Protein AF-0000000073401290 (afdb_homodimer)

Secondary structure (DSSP, 8-state):
--HHHHHHHHHHH--EEHHHHHHHHHHTGGGT----HHHHHHHHHHHHHTTSEEEEEEEETTEEEEEEEE-HHHHHHHHHHHH---PPPPP--HHHHHHHHHHHH--SSHHHHHHHHHHHHHHHHHHHHHHHHHHSSS-TTSHHHHHHHHHHHHHHHHHHHHHHHHHHHHHHHTSPP--------/--HHHHHHHHHHH--EEHHHHHHHHHHTGGGTS---HHHHHHHHHHHHHTTSEEEEEEEETTEEEEEEEE-HHHHHHHHHHHH---PPPPP--HHHHHHHHHHHH--SSHHHHHHHHHHHHHHHHHHHHHHHHHHSSS-TTSHHHHHHHHHHHHHHHHHHHHHHHHHHHHHHHTSPP--------

Radius of gyration: 25.31 Å; Cα contacts (8 Å, |Δi|>4): 437; chains: 2; bounding box: 40×91×59 Å

Solvent-accessible surface area (backbone atoms only — not comparable to full-atom values): 20829 Å² total; per-residue (Å²): 127,64,63,65,52,49,50,51,35,49,27,62,70,45,59,40,31,66,66,54,50,49,50,43,31,69,71,59,45,32,72,38,46,75,74,52,69,70,54,52,54,54,49,49,53,52,36,36,75,72,51,23,30,48,74,42,83,37,89,44,97,88,48,87,41,51,34,34,36,62,31,73,56,30,52,52,50,47,44,50,59,52,47,50,86,74,74,87,72,81,65,69,43,67,67,60,50,38,53,57,35,42,74,64,66,44,89,57,52,45,66,59,53,49,51,54,48,41,49,54,35,51,52,50,35,52,51,47,52,50,49,44,63,70,69,61,73,61,75,74,77,43,63,67,49,42,51,55,48,49,52,53,48,52,50,41,51,50,28,53,50,51,40,53,52,49,54,51,51,49,54,49,70,66,48,75,78,78,73,76,72,74,76,76,132,127,64,64,66,53,48,50,51,36,50,26,63,71,46,60,42,30,68,67,56,51,49,51,44,32,69,70,60,45,31,72,36,46,74,73,53,70,70,54,50,54,54,49,49,52,51,36,36,74,71,52,23,31,48,72,41,81,38,89,42,98,90,42,84,41,50,33,34,37,62,30,74,58,29,53,51,49,47,44,50,59,51,47,50,88,73,76,87,72,80,66,70,44,68,66,60,51,39,53,56,32,43,75,66,66,43,88,58,54,45,67,59,51,49,53,55,46,40,51,52,35,49,52,51,35,52,50,48,51,51,49,43,62,70,68,60,73,62,75,72,76,42,62,66,48,42,51,56,48,49,53,53,49,52,51,41,52,51,29,52,50,51,41,52,53,48,53,51,49,49,54,50,70,66,49,77,77,77,72,75,73,74,78,77,131

pLDDT: mean 87.8, std 12.2, range [38.38, 98.12]

Nearest PDB structures (foldseek):
  5x11-assembly4_H  TM=7.655E-01  e=3.385E-11  Bacillus spizizenii str. W23
  5x11-assembly3_D  TM=7.653E-01  e=8.460E-11  Bacillus spizizenii str. W23
  5x11-assembly2_E  TM=7.774E-01  e=6.729E-11  Bacillus spizizenii str. W23
  5x11-assembly1_A  TM=7.447E-01  e=2.658E-10  Bacillus spizizenii str. W23
  5x11-assembly4_G  TM=7.619E-01  e=7.886E-10  Bacillus spizizenii str. W23

Structure (mmCIF, N/CA/C/O backbone):
data_AF-0000000073401290-model_v1
#
loop_
_entity.id
_entity.type
_entity.pdbx_description
1 polymer 'Transcriptional regulator, PadR family domain protein'
#
loop_
_atom_site.group_PDB
_atom_site.id
_atom_site.type_symbol
_atom_site.label_atom_id
_atom_site.label_alt_id
_atom_site.label_comp_id
_atom_site.label_asym_id
_atom_site.label_entity_id
_atom_site.label_seq_id
_atom_site.pdbx_PDB_ins_code
_atom_site.Cartn_x
_atom_site.Cartn_y
_atom_site.Cartn_z
_atom_site.occupancy
_atom_site.B_iso_or_equiv
_atom_site.auth_seq_id
_atom_site.auth_comp_id
_atom_site.auth_asym_id
_atom_site.auth_atom_id
_atom_site.pdbx_PDB_model_num
ATOM 1 N N . MET A 1 1 ? -5.43 12.008 -5.59 1 59.78 1 MET A N 1
ATOM 2 C CA . MET A 1 1 ? -4.016 12.273 -5.34 1 59.78 1 MET A CA 1
ATOM 3 C C . MET A 1 1 ? -3.832 13.102 -4.074 1 59.78 1 MET A C 1
ATOM 5 O O . MET A 1 1 ? -4.73 13.852 -3.682 1 59.78 1 MET A O 1
ATOM 9 N N . SER A 1 2 ? -2.926 12.648 -3.156 1 82.69 2 SER A N 1
ATOM 10 C CA . SER A 1 2 ? -2.732 13.086 -1.776 1 82.69 2 SER A CA 1
ATOM 11 C C . SER A 1 2 ? -1.804 14.289 -1.7 1 82.69 2 SER A C 1
ATOM 13 O O . SER A 1 2 ? -1.987 15.172 -0.854 1 82.69 2 SER A O 1
ATOM 15 N N . LEU A 1 3 ? -1.177 14.695 -2.93 1 91.31 3 LEU A N 1
ATOM 16 C CA . LEU A 1 3 ? -0.241 15.797 -2.713 1 91.31 3 LEU A CA 1
ATOM 17 C C . LEU A 1 3 ? -0.983 17.125 -2.568 1 91.31 3 LEU A C 1
ATOM 19 O O . LEU A 1 3 ? -0.669 17.922 -1.684 1 91.31 3 LEU A O 1
ATOM 23 N N . PRO A 1 4 ? -2.02 17.359 -3.352 1 94.88 4 PRO A N 1
ATOM 24 C CA . PRO A 1 4 ? -2.797 18.578 -3.176 1 94.88 4 PRO A CA 1
ATOM 25 C C . PRO A 1 4 ? -3.316 18.75 -1.749 1 94.88 4 PRO A C 1
ATOM 27 O O . PRO A 1 4 ? -3.24 19.844 -1.188 1 94.88 4 PRO A O 1
ATOM 30 N N . HIS A 1 5 ? -3.725 17.734 -1.214 1 95 5 HIS A N 1
ATOM 31 C CA . HIS A 1 5 ? -4.309 17.812 0.119 1 95 5 HIS A CA 1
ATOM 32 C C . HIS A 1 5 ? -3.232 18 1.183 1 95 5 HIS A C 1
ATOM 34 O O . HIS A 1 5 ? -3.463 18.672 2.193 1 95 5 HIS A O 1
ATOM 40 N N . ALA A 1 6 ? -2.109 17.422 0.924 1 93.81 6 ALA A N 1
ATOM 41 C CA . ALA A 1 6 ? -0.984 17.672 1.821 1 93.81 6 ALA A CA 1
ATOM 42 C C . ALA A 1 6 ? -0.575 19.141 1.794 1 93.81 6 ALA A C 1
ATOM 44 O O . ALA A 1 6 ? -0.312 19.734 2.84 1 93.81 6 ALA A O 1
ATOM 45 N N . LEU A 1 7 ? -0.583 19.688 0.65 1 95.5 7 LEU A N 1
ATOM 46 C CA . LEU A 1 7 ? -0.213 21.094 0.502 1 95.5 7 LEU A CA 1
ATOM 47 C C . LEU A 1 7 ? -1.267 22 1.128 1 95.5 7 LEU A C 1
ATOM 49 O O . LEU A 1 7 ? -0.93 22.953 1.825 1 95.5 7 LEU A O 1
ATOM 53 N N . LEU A 1 8 ? -2.465 21.75 0.845 1 96.56 8 LEU A N 1
ATOM 54 C CA . LEU A 1 8 ? -3.553 22.516 1.443 1 96.56 8 LEU A CA 1
ATOM 55 C C . LEU A 1 8 ? -3.502 22.438 2.965 1 96.56 8 LEU A C 1
ATOM 57 O O . LEU A 1 8 ? -3.744 23.422 3.652 1 96.56 8 LEU A O 1
ATOM 61 N N . THR A 1 9 ? -3.217 21.234 3.453 1 94.19 9 THR A N 1
ATOM 62 C CA . THR A 1 9 ? -3.09 21.047 4.895 1 94.19 9 THR A CA 1
ATOM 63 C C . THR A 1 9 ? -1.983 21.938 5.457 1 94.19 9 THR A C 1
ATOM 65 O O . THR A 1 9 ? -2.184 22.641 6.457 1 94.19 9 THR A O 1
ATOM 68 N N . SER A 1 10 ? -0.9 21.906 4.793 1 94 10 SER A N 1
ATOM 69 C CA . SER A 1 10 ? 0.223 22.734 5.223 1 94 10 SER A CA 1
ATOM 70 C C . SER A 1 10 ? -0.15 24.203 5.234 1 94 10 SER A C 1
ATOM 72 O O . SER A 1 10 ? 0.139 24.922 6.199 1 94 10 SER A O 1
ATOM 74 N N . LEU A 1 11 ? -0.817 24.672 4.238 1 96.12 11 LEU A N 1
ATOM 75 C CA . LEU A 1 11 ? -1.193 26.078 4.113 1 96.12 11 LEU A CA 1
ATOM 76 C C . LEU A 1 11 ? -2.285 26.438 5.117 1 96.12 11 LEU A C 1
ATOM 78 O O . LEU A 1 11 ? -2.357 27.578 5.574 1 96.12 11 LEU A O 1
ATOM 82 N N . ALA A 1 12 ? -3.133 25.5 5.398 1 95 12 ALA A N 1
ATOM 83 C CA . ALA A 1 12 ? -4.164 25.719 6.41 1 95 12 ALA A CA 1
ATOM 84 C C . ALA A 1 12 ? -3.547 25.891 7.793 1 95 12 ALA A C 1
ATOM 86 O O . ALA A 1 12 ? -4.09 26.609 8.641 1 95 12 ALA A O 1
ATOM 87 N N . GLU A 1 13 ? -2.457 25.219 7.98 1 92.44 13 GLU A N 1
ATOM 88 C CA . GLU A 1 13 ? -1.742 25.375 9.242 1 92.44 13 GLU A CA 1
ATOM 89 C C . GLU A 1 13 ? -1.088 26.75 9.336 1 92.44 13 GLU A C 1
ATOM 91 O O . GLU A 1 13 ? -1.168 27.406 10.375 1 92.44 13 GLU A O 1
ATOM 96 N N . ARG A 1 14 ? -0.423 27.109 8.258 1 92.56 14 ARG A N 1
ATOM 97 C CA . ARG A 1 14 ? 0.228 28.406 8.203 1 92.56 14 ARG A CA 1
ATOM 98 C C . ARG A 1 14 ? 0.512 28.812 6.762 1 92.56 14 ARG A C 1
ATOM 100 O O . ARG A 1 14 ? 1.142 28.062 6.012 1 92.56 14 ARG A O 1
ATOM 107 N N . PRO A 1 15 ? -0.002 29.984 6.465 1 93.62 15 PRO A N 1
ATOM 108 C CA . PRO A 1 15 ? 0.423 30.5 5.16 1 93.62 15 PRO A CA 1
ATOM 109 C C . PRO A 1 15 ? 1.936 30.688 5.062 1 93.62 15 PRO A C 1
ATOM 111 O O . PRO A 1 15 ? 2.627 30.688 6.086 1 93.62 15 PRO A O 1
ATOM 114 N N . GLY A 1 16 ? 2.426 30.766 3.773 1 92.31 16 GLY A N 1
ATOM 115 C CA . GLY A 1 16 ? 3.859 30.969 3.65 1 92.31 16 GLY A CA 1
ATOM 116 C C . GLY A 1 16 ? 4.348 30.938 2.215 1 92.31 16 GLY A C 1
ATOM 117 O O . GLY A 1 16 ? 3.557 30.734 1.29 1 92.31 16 GLY A O 1
ATOM 118 N N . SER A 1 17 ? 5.645 31.172 2.139 1 93.12 17 SER A N 1
ATOM 119 C CA . SER A 1 17 ? 6.281 31.141 0.828 1 93.12 17 SER A CA 1
ATOM 120 C C . SER A 1 17 ? 6.48 29.703 0.355 1 93.12 17 SER A C 1
ATOM 122 O O . SER A 1 17 ? 6.316 28.766 1.132 1 93.12 17 SER A O 1
ATOM 124 N N . GLY A 1 18 ? 6.797 29.594 -0.955 1 91.94 18 GLY A N 1
ATOM 125 C CA . GLY A 1 18 ? 7.121 28.281 -1.476 1 91.94 18 GLY A CA 1
ATOM 126 C C . GLY A 1 18 ? 8.266 27.609 -0.739 1 91.94 18 GLY A C 1
ATOM 127 O O . GLY A 1 18 ? 8.219 26.406 -0.471 1 91.94 18 GLY A O 1
ATOM 128 N N . SER A 1 19 ? 9.25 28.375 -0.394 1 92.19 19 SER A N 1
ATOM 129 C CA . SER A 1 19 ? 10.406 27.844 0.309 1 92.19 19 SER A CA 1
ATOM 130 C C . SER A 1 19 ? 10.039 27.375 1.711 1 92.19 19 SER A C 1
ATOM 132 O O . SER A 1 19 ? 10.547 26.344 2.184 1 92.19 19 SER A O 1
ATOM 134 N N . GLU A 1 20 ? 9.227 28.125 2.346 1 91.88 20 GLU A N 1
ATOM 135 C CA . GLU A 1 20 ? 8.758 27.719 3.668 1 91.88 20 GLU A CA 1
ATOM 136 C C . GLU A 1 20 ? 7.949 26.438 3.598 1 91.88 20 GLU A C 1
ATOM 138 O O . GLU A 1 20 ? 8.086 25.562 4.457 1 91.88 20 GLU A O 1
ATOM 143 N N . LEU A 1 21 ? 7.121 26.359 2.611 1 92.62 21 LEU A N 1
ATOM 144 C CA . LEU A 1 21 ? 6.336 25.141 2.402 1 92.62 21 LEU A CA 1
ATOM 145 C C . LEU A 1 21 ? 7.25 23.953 2.152 1 92.62 21 LEU A C 1
ATOM 147 O O . LEU A 1 21 ? 7.043 22.875 2.727 1 92.62 21 LEU A O 1
ATOM 151 N N . THR A 1 22 ? 8.273 24.141 1.341 1 92.88 22 THR A N 1
ATOM 152 C CA . THR A 1 22 ? 9.219 23.062 1.052 1 92.88 22 THR A CA 1
ATOM 153 C C . THR A 1 22 ? 9.93 22.609 2.326 1 92.88 22 THR A C 1
ATOM 155 O O . THR A 1 22 ? 10.117 21.422 2.545 1 92.88 22 THR A O 1
ATOM 158 N N . ARG A 1 23 ? 10.281 23.531 3.172 1 90.56 23 ARG A N 1
ATOM 159 C CA . ARG A 1 23 ? 10.945 23.219 4.438 1 90.56 23 ARG A CA 1
ATOM 160 C C . ARG A 1 23 ? 10.023 22.422 5.355 1 90.56 23 ARG A C 1
ATOM 162 O O . ARG A 1 23 ? 10.461 21.469 6.004 1 90.56 23 ARG A O 1
ATOM 169 N N . ARG A 1 24 ? 8.812 22.797 5.363 1 88.88 24 ARG A N 1
ATOM 170 C CA . ARG A 1 24 ? 7.855 22.078 6.195 1 88.88 24 ARG A CA 1
ATOM 171 C C . ARG A 1 24 ? 7.656 20.641 5.699 1 88.88 24 ARG A C 1
ATOM 173 O O . ARG A 1 24 ? 7.512 19.719 6.5 1 88.88 24 ARG A O 1
ATOM 180 N N . PHE A 1 25 ? 7.633 20.547 4.465 1 88.62 25 PHE A N 1
ATOM 181 C CA . PHE A 1 25 ? 7.516 19.203 3.904 1 88.62 25 PHE A CA 1
ATOM 182 C C . PHE A 1 25 ? 8.727 18.359 4.27 1 88.62 25 PHE A C 1
ATOM 184 O O . PHE A 1 25 ? 8.594 17.188 4.641 1 88.62 25 PHE A O 1
ATOM 191 N N . ASP A 1 26 ? 9.836 18.906 4.246 1 84.94 26 ASP A N 1
ATOM 192 C CA . ASP A 1 26 ? 11.062 18.188 4.566 1 84.94 26 ASP A CA 1
ATOM 193 C C . ASP A 1 26 ? 11.109 17.812 6.047 1 84.94 26 ASP A C 1
ATOM 195 O O . ASP A 1 26 ? 11.641 16.766 6.414 1 84.94 26 ASP A O 1
ATOM 199 N N . ARG A 1 27 ? 10.477 18.594 6.844 1 78.31 27 ARG A N 1
ATOM 200 C CA . ARG A 1 27 ? 10.648 18.438 8.289 1 78.31 27 ARG A CA 1
ATOM 201 C C . ARG A 1 27 ? 9.508 17.641 8.898 1 78.31 27 ARG A C 1
ATOM 203 O O . ARG A 1 27 ? 9.711 16.891 9.859 1 78.31 27 ARG A O 1
ATOM 210 N N . SER A 1 28 ? 8.359 17.828 8.367 1 77.31 28 SER A N 1
ATOM 211 C CA . SER A 1 28 ? 7.227 17.281 9.102 1 77.31 28 SER A CA 1
ATOM 212 C C . SER A 1 28 ? 6.328 16.453 8.203 1 77.31 28 SER A C 1
ATOM 214 O O . SER A 1 28 ? 6.027 15.297 8.508 1 77.31 28 SER A O 1
ATOM 216 N N . ILE A 1 29 ? 5.961 16.969 7.043 1 77.31 29 ILE A N 1
ATOM 217 C CA . ILE A 1 29 ? 5.012 16.281 6.184 1 77.31 29 ILE A CA 1
ATOM 218 C C . ILE A 1 29 ? 5.73 15.18 5.398 1 77.31 29 ILE A C 1
ATOM 220 O O . ILE A 1 29 ? 5.145 14.141 5.098 1 77.31 29 ILE A O 1
ATOM 224 N N . GLY A 1 30 ? 6.992 15.398 5.164 1 75.25 30 GLY A N 1
ATOM 225 C CA . GLY A 1 30 ? 7.785 14.469 4.367 1 75.25 30 GLY A CA 1
ATOM 226 C C . GLY A 1 30 ? 7.883 13.086 4.984 1 75.25 30 GLY A C 1
ATOM 227 O O . GLY A 1 30 ? 8.164 12.109 4.285 1 75.25 30 GLY A O 1
ATOM 228 N N . TYR A 1 31 ? 7.625 13.078 6.281 1 71.94 31 TYR A N 1
ATOM 229 C CA . TYR A 1 31 ? 7.613 11.773 6.938 1 71.94 31 TYR A CA 1
ATOM 230 C C . TYR A 1 31 ? 6.449 10.93 6.441 1 71.94 31 TYR A C 1
ATOM 232 O O . TYR A 1 31 ? 6.527 9.695 6.445 1 71.94 31 TYR A O 1
ATOM 240 N N . PHE A 1 32 ? 5.43 11.75 5.984 1 74.56 32 PHE A N 1
ATOM 241 C CA . PHE A 1 32 ? 4.191 11.078 5.617 1 74.56 32 PHE A CA 1
ATOM 242 C C . PHE A 1 32 ? 4.062 10.977 4.102 1 74.56 32 PHE A C 1
ATOM 244 O O . PHE A 1 32 ? 3.449 10.039 3.586 1 74.56 32 PHE A O 1
ATOM 251 N N . TRP A 1 33 ? 4.527 11.984 3.576 1 81.38 33 TRP A N 1
ATOM 252 C CA . TRP A 1 33 ? 4.359 12.141 2.133 1 81.38 33 TRP A CA 1
ATOM 253 C C . TRP A 1 33 ? 5.562 12.852 1.52 1 81.38 33 TRP A C 1
ATOM 255 O O . TRP A 1 33 ? 5.664 14.078 1.584 1 81.38 33 TRP A O 1
ATOM 265 N N . HIS A 1 34 ? 6.273 12.102 0.812 1 83.56 34 HIS A N 1
ATOM 266 C CA . HIS A 1 34 ? 7.461 12.688 0.203 1 83.56 34 HIS A CA 1
ATOM 267 C C . HIS A 1 34 ? 7.117 13.391 -1.106 1 83.56 34 HIS A C 1
ATOM 269 O O . HIS A 1 34 ? 6.352 12.859 -1.916 1 83.56 34 HIS A O 1
ATOM 275 N N . ALA A 1 35 ? 7.637 14.648 -1.271 1 88.19 35 ALA A N 1
ATOM 276 C CA . ALA A 1 35 ? 7.535 15.406 -2.518 1 88.19 35 ALA A CA 1
ATOM 277 C C . ALA A 1 35 ? 8.789 16.234 -2.756 1 88.19 35 ALA A C 1
ATOM 279 O O . ALA A 1 35 ? 9.336 16.828 -1.821 1 88.19 35 ALA A O 1
ATOM 280 N N . THR A 1 36 ? 9.211 16.266 -3.982 1 90.81 36 THR A N 1
ATOM 281 C CA . THR A 1 36 ? 10.344 17.109 -4.328 1 90.81 36 THR A CA 1
ATOM 282 C C . THR A 1 36 ? 9.922 18.562 -4.438 1 90.81 36 THR A C 1
ATOM 284 O O . THR A 1 36 ? 8.727 18.859 -4.516 1 90.81 36 THR A O 1
ATOM 287 N N . HIS A 1 37 ? 10.961 19.438 -4.461 1 92.75 37 HIS A N 1
ATOM 288 C CA . HIS A 1 37 ? 10.695 20.859 -4.656 1 92.75 37 HIS A CA 1
ATOM 289 C C . HIS A 1 37 ? 9.961 21.109 -5.969 1 92.75 37 HIS A C 1
ATOM 291 O O . HIS A 1 37 ? 8.961 21.828 -6 1 92.75 37 HIS A O 1
ATOM 297 N N . GLN A 1 38 ? 10.391 20.438 -6.941 1 95.06 38 GLN A N 1
ATOM 298 C CA . GLN A 1 38 ? 9.773 20.609 -8.25 1 95.06 38 GLN A CA 1
ATOM 299 C C . GLN A 1 38 ? 8.305 20.188 -8.227 1 95.06 38 GLN A C 1
ATOM 301 O O . GLN A 1 38 ? 7.453 20.891 -8.781 1 95.06 38 GLN A O 1
ATOM 306 N N . GLN A 1 39 ? 7.949 19.203 -7.57 1 94.56 39 GLN A N 1
ATOM 307 C CA . GLN A 1 39 ? 6.582 18.703 -7.461 1 94.56 39 GLN A CA 1
ATOM 308 C C . GLN A 1 39 ? 5.707 19.656 -6.664 1 94.56 39 GLN A C 1
ATOM 310 O O . GLN A 1 39 ? 4.547 19.891 -7.016 1 94.56 39 GLN A O 1
ATOM 315 N N . ILE A 1 40 ? 6.281 20.156 -5.621 1 94.94 40 ILE A N 1
ATOM 316 C CA . ILE A 1 40 ? 5.551 21.078 -4.75 1 94.94 40 ILE A CA 1
ATOM 317 C C . ILE A 1 40 ? 5.152 22.328 -5.539 1 94.94 40 ILE A C 1
ATOM 319 O O . ILE A 1 40 ? 3.992 22.734 -5.512 1 94.94 40 ILE A O 1
ATOM 323 N N . TYR A 1 41 ? 6.047 22.859 -6.266 1 95.69 41 TYR A N 1
ATOM 324 C CA . TYR A 1 41 ? 5.77 24.094 -6.988 1 95.69 41 TYR A CA 1
ATOM 325 C C . TYR A 1 41 ? 4.793 23.844 -8.133 1 95.69 41 TYR A C 1
ATOM 327 O O . TYR A 1 41 ? 3.934 24.688 -8.422 1 95.69 41 TYR A O 1
ATOM 335 N N . ARG A 1 42 ? 4.922 22.859 -8.789 1 96.75 42 ARG A N 1
ATOM 336 C CA . ARG A 1 42 ? 3.979 22.5 -9.844 1 96.75 42 ARG A CA 1
ATOM 337 C C . ARG A 1 42 ? 2.566 22.344 -9.281 1 96.75 42 ARG A C 1
ATOM 339 O O . ARG A 1 42 ? 1.601 22.828 -9.883 1 96.75 42 ARG A O 1
ATOM 346 N N . GLU A 1 43 ? 2.551 21.672 -8.18 1 96.56 43 GLU A N 1
ATOM 347 C CA . GLU A 1 43 ? 1.241 21.469 -7.57 1 96.56 43 GLU A CA 1
ATOM 348 C C . GLU A 1 43 ? 0.658 22.781 -7.055 1 96.56 43 GLU A C 1
ATOM 350 O O . GLU A 1 43 ? -0.554 23 -7.121 1 96.56 43 GLU A O 1
ATOM 355 N N . LEU A 1 44 ? 1.492 23.625 -6.527 1 96.12 44 LEU A N 1
ATOM 356 C CA . LEU A 1 44 ? 1.027 24.938 -6.082 1 96.12 44 LEU A CA 1
ATOM 357 C C . LEU A 1 44 ? 0.404 25.703 -7.234 1 96.12 44 LEU A C 1
ATOM 359 O O . LEU A 1 44 ? -0.642 26.344 -7.07 1 96.12 44 LEU A O 1
ATOM 363 N N . ALA A 1 45 ? 1.016 25.672 -8.336 1 96 45 ALA A N 1
ATOM 364 C CA . ALA A 1 45 ? 0.49 26.344 -9.523 1 96 45 ALA A CA 1
ATOM 365 C C . ALA A 1 45 ? -0.878 25.781 -9.906 1 96 45 ALA A C 1
ATOM 367 O O . ALA A 1 45 ? -1.795 26.547 -10.227 1 96 45 ALA A O 1
ATOM 368 N N . ARG A 1 46 ? -1.011 24.531 -9.875 1 97 46 ARG A N 1
ATOM 369 C CA . ARG A 1 46 ? -2.281 23.875 -10.188 1 97 46 ARG A CA 1
ATOM 370 C C . ARG A 1 46 ? -3.369 24.297 -9.211 1 97 46 ARG A C 1
ATOM 372 O O . ARG A 1 46 ? -4.5 24.578 -9.609 1 97 46 ARG A O 1
ATOM 379 N N . LEU A 1 47 ? -3.008 24.359 -7.93 1 97.62 47 LEU A N 1
ATOM 380 C CA . LEU A 1 47 ? -3.959 24.75 -6.895 1 97.62 47 LEU A CA 1
ATOM 381 C C . LEU A 1 47 ? -4.414 26.203 -7.098 1 97.62 47 LEU A C 1
ATOM 383 O O . LEU A 1 47 ? -5.57 26.531 -6.84 1 97.62 47 LEU A O 1
ATOM 387 N N . GLU A 1 48 ? -3.512 27 -7.488 1 96.88 48 GLU A N 1
ATOM 388 C CA . GLU A 1 48 ? -3.846 28.391 -7.789 1 96.88 48 GLU A CA 1
ATOM 389 C C . GLU A 1 48 ? -4.797 28.484 -8.977 1 96.88 48 GLU A C 1
ATOM 391 O O . GLU A 1 48 ? -5.77 29.234 -8.945 1 96.88 48 GLU A O 1
ATOM 396 N N . ASP A 1 49 ? -4.508 27.719 -9.984 1 97 49 ASP A N 1
ATOM 397 C CA . ASP A 1 49 ? -5.359 27.688 -11.164 1 97 49 ASP A CA 1
ATOM 398 C C . ASP A 1 49 ? -6.773 27.219 -10.812 1 97 49 ASP A C 1
ATOM 400 O O . ASP A 1 49 ? -7.746 27.688 -11.406 1 97 49 ASP A O 1
ATOM 404 N N . GLU A 1 50 ? -6.898 26.375 -9.836 1 96.81 50 GLU A N 1
ATOM 405 C CA . GLU A 1 50 ? -8.195 25.844 -9.414 1 96.81 50 GLU A CA 1
ATOM 406 C C . GLU A 1 50 ? -8.898 26.797 -8.469 1 96.81 50 GLU A C 1
ATOM 408 O O . GLU A 1 50 ? -10.055 26.578 -8.102 1 96.81 50 GLU A O 1
ATOM 413 N N . GLY A 1 51 ? -8.141 27.781 -8.047 1 97.56 51 GLY A N 1
ATOM 414 C CA . GLY A 1 51 ? -8.719 28.781 -7.148 1 97.56 51 GLY A CA 1
ATOM 415 C C . GLY A 1 51 ? -8.75 28.328 -5.703 1 97.56 51 GLY A C 1
ATOM 416 O O . GLY A 1 51 ? -9.57 28.797 -4.914 1 97.56 51 GLY A O 1
ATOM 417 N N . TRP A 1 52 ? -7.957 27.359 -5.305 1 98.12 52 TRP A N 1
ATOM 418 C CA . TRP A 1 52 ? -7.93 26.844 -3.938 1 98.12 52 TRP A CA 1
ATOM 419 C C . TRP A 1 52 ? -6.895 27.594 -3.1 1 98.12 52 TRP A C 1
ATOM 421 O O . TRP A 1 52 ? -6.969 27.594 -1.869 1 98.12 52 TRP A O 1
ATOM 431 N N . VAL A 1 53 ? -5.918 28.172 -3.812 1 98 53 VAL A N 1
ATOM 432 C CA . VAL A 1 53 ? -4.828 28.906 -3.188 1 98 53 VAL A CA 1
ATOM 433 C C . VAL A 1 53 ? -4.586 30.219 -3.947 1 98 53 VAL A C 1
ATOM 435 O O . VAL A 1 53 ? -4.902 30.312 -5.137 1 98 53 VAL A O 1
ATOM 438 N N . GLU A 1 54 ? -4.078 31.156 -3.236 1 97.44 54 GLU A N 1
ATOM 439 C CA . GLU A 1 54 ? -3.691 32.406 -3.859 1 97.44 54 GLU A CA 1
ATOM 440 C C . GLU A 1 54 ? -2.27 32.812 -3.471 1 97.44 54 GLU A C 1
ATOM 442 O O . GLU A 1 54 ? -1.837 32.562 -2.342 1 97.44 54 GLU A O 1
ATOM 447 N N . SER A 1 55 ? -1.583 33.344 -4.418 1 94.62 55 SER A N 1
ATOM 448 C CA . SER A 1 55 ? -0.246 33.844 -4.141 1 94.62 55 SER A CA 1
ATOM 449 C C . SER A 1 55 ? -0.204 35.375 -4.254 1 94.62 55 SER A C 1
ATOM 451 O O . SER A 1 55 ? -0.863 35.969 -5.121 1 94.62 55 SER A O 1
ATOM 453 N N . THR A 1 56 ? 0.458 35.969 -3.309 1 90.94 56 THR A N 1
ATOM 454 C CA . THR A 1 56 ? 0.639 37.438 -3.33 1 90.94 56 THR A CA 1
ATOM 455 C C . THR A 1 56 ? 2.121 37.781 -3.277 1 90.94 56 THR A C 1
ATOM 457 O O . THR A 1 56 ? 2.885 37.188 -2.518 1 90.94 56 THR A O 1
ATOM 460 N N . PRO A 1 57 ? 2.455 38.75 -4.133 1 87.56 57 PRO A N 1
ATOM 461 C CA . PRO A 1 57 ? 3.848 39.188 -4.066 1 87.56 57 PRO A CA 1
ATOM 462 C C . PRO A 1 57 ? 4.199 39.844 -2.721 1 87.56 57 PRO A C 1
ATOM 464 O O . PRO A 1 57 ? 3.377 40.531 -2.133 1 87.56 57 PRO A O 1
ATOM 467 N N . VAL A 1 58 ? 5.113 39.344 -2.105 1 79 58 VAL A N 1
ATOM 468 C CA . VAL A 1 58 ? 5.598 39.969 -0.871 1 79 58 VAL A CA 1
ATOM 469 C C . VAL A 1 58 ? 6.938 40.656 -1.125 1 79 58 VAL A C 1
ATOM 471 O O . VAL A 1 58 ? 7.828 40.094 -1.755 1 79 58 VAL A O 1
ATOM 474 N N . GLU A 1 59 ? 6.902 42.031 -1.041 1 67.75 59 GLU A N 1
ATOM 475 C CA . GLU A 1 59 ? 8.117 42.812 -1.255 1 67.75 59 GLU A CA 1
ATOM 476 C C . GLU A 1 59 ? 9.164 42.5 -0.181 1 67.75 59 GLU A C 1
ATOM 478 O O . GLU A 1 59 ? 8.844 42.5 1.011 1 67.75 59 GLU A O 1
ATOM 483 N N . GLN A 1 60 ? 9.969 41.625 -0.453 1 63.81 60 GLN A N 1
ATOM 484 C CA . GLN A 1 60 ? 11.07 41.562 0.509 1 63.81 60 GLN A CA 1
ATOM 485 C C . GLN A 1 60 ? 12.305 42.281 -0.022 1 63.81 60 GLN A C 1
ATOM 487 O O . GLN A 1 60 ? 12.406 42.562 -1.222 1 63.81 60 GLN A O 1
ATOM 492 N N . ALA A 1 61 ? 13.141 42.75 0.957 1 58.94 61 ALA A N 1
ATOM 493 C CA . ALA A 1 61 ? 14.328 43.562 0.632 1 58.94 61 ALA A CA 1
ATOM 494 C C . ALA A 1 61 ? 15.047 42.969 -0.59 1 58.94 61 ALA A C 1
ATOM 496 O O . ALA A 1 61 ? 15.539 43.75 -1.432 1 58.94 61 ALA A O 1
ATOM 497 N N . ARG A 1 62 ? 15.32 41.781 -0.571 1 56.38 62 ARG A N 1
ATOM 498 C CA . ARG A 1 62 ? 16.219 41.188 -1.571 1 56.38 62 ARG A CA 1
ATOM 499 C C . ARG A 1 62 ? 15.484 40.156 -2.432 1 56.38 62 ARG A C 1
ATOM 501 O O . ARG A 1 62 ? 15.562 38.969 -2.166 1 56.38 62 ARG A O 1
ATOM 508 N N . GLY A 1 63 ? 14.297 40.594 -3.023 1 60.78 63 GLY A N 1
ATOM 509 C CA . GLY A 1 63 ? 13.727 39.812 -4.098 1 60.78 63 GLY A CA 1
ATOM 510 C C . GLY A 1 63 ? 12.234 39.562 -3.938 1 60.78 63 GLY A C 1
ATOM 511 O O . GLY A 1 63 ? 11.648 39.938 -2.916 1 60.78 63 GLY A O 1
ATOM 512 N N . ARG A 1 64 ? 11.562 39.406 -5.094 1 64.12 64 ARG A N 1
ATOM 513 C CA . ARG A 1 64 ? 10.117 39.219 -5.113 1 64.12 64 ARG A CA 1
ATOM 514 C C . ARG A 1 64 ? 9.766 37.781 -4.699 1 64.12 64 ARG A C 1
ATOM 516 O O . ARG A 1 64 ? 10.195 36.812 -5.34 1 64.12 64 ARG A O 1
ATOM 523 N N . LYS A 1 65 ? 9.383 37.594 -3.455 1 78.25 65 LYS A N 1
ATOM 524 C CA . LYS A 1 65 ? 8.867 36.281 -3.004 1 78.25 65 LYS A CA 1
ATOM 525 C C . LYS A 1 65 ? 7.344 36.281 -3.012 1 78.25 65 LYS A C 1
ATOM 527 O O . LYS A 1 65 ? 6.703 37.312 -3.016 1 78.25 65 LYS A O 1
ATOM 532 N N . ARG A 1 66 ? 6.867 35.094 -3.365 1 88.44 66 ARG A N 1
ATOM 533 C CA . ARG A 1 66 ? 5.418 34.906 -3.309 1 88.44 66 ARG A CA 1
ATOM 534 C C . ARG A 1 66 ? 4.996 34.188 -2.031 1 88.44 66 ARG A C 1
ATOM 536 O O . ARG A 1 66 ? 5.68 33.281 -1.577 1 88.44 66 ARG A O 1
ATOM 543 N N . ALA A 1 67 ? 4.008 34.781 -1.456 1 93.12 67 ALA A N 1
ATOM 544 C CA . ALA A 1 67 ? 3.391 34.125 -0.309 1 93.12 67 ALA A CA 1
ATOM 545 C C . ALA A 1 67 ? 2.059 33.469 -0.693 1 93.12 67 ALA A C 1
ATOM 547 O O . ALA A 1 67 ? 1.271 34.062 -1.436 1 93.12 67 ALA A O 1
ATOM 548 N N . TYR A 1 68 ? 1.863 32.25 -0.177 1 96.69 68 TYR A N 1
ATOM 549 C CA . TYR A 1 68 ? 0.66 31.516 -0.516 1 96.69 68 TYR A CA 1
ATOM 550 C C . TYR A 1 68 ? -0.279 31.422 0.681 1 96.69 68 TYR A C 1
ATOM 552 O O . TYR A 1 68 ? 0.171 31.266 1.819 1 96.69 68 TYR A O 1
ATOM 560 N N . ARG A 1 69 ? -1.531 31.469 0.352 1 96.94 69 ARG A N 1
ATOM 561 C CA . ARG A 1 69 ? -2.553 31.219 1.363 1 96.94 69 ARG A CA 1
ATOM 562 C C . ARG A 1 69 ? -3.689 30.375 0.795 1 96.94 69 ARG A C 1
ATOM 564 O O . ARG A 1 69 ? -3.973 30.438 -0.403 1 96.94 69 ARG A O 1
ATOM 571 N N . ILE A 1 70 ? -4.297 29.641 1.68 1 97.69 70 ILE A N 1
ATOM 572 C CA . ILE A 1 70 ? -5.438 28.812 1.282 1 97.69 70 ILE A CA 1
ATOM 573 C C . ILE A 1 70 ? -6.691 29.688 1.2 1 97.69 70 ILE A C 1
ATOM 575 O O . ILE A 1 70 ? -6.895 30.578 2.029 1 97.69 70 ILE A O 1
ATOM 579 N N . LEU A 1 71 ? -7.484 29.422 0.229 1 98 71 LEU A N 1
ATOM 580 C CA . LEU A 1 71 ? -8.75 30.125 0.047 1 98 71 LEU A CA 1
ATOM 581 C C . LEU A 1 71 ? -9.914 29.281 0.572 1 98 71 LEU A C 1
ATOM 583 O O . LEU A 1 71 ? -9.75 28.094 0.849 1 98 71 LEU A O 1
ATOM 587 N N . PRO A 1 72 ? -11.102 29.938 0.751 1 97.62 72 PRO A N 1
ATOM 588 C CA . PRO A 1 72 ? -12.266 29.203 1.26 1 97.62 72 PRO A CA 1
ATOM 589 C C . PRO A 1 72 ? -12.586 27.953 0.435 1 97.62 72 PRO A C 1
ATOM 591 O O . PRO A 1 72 ? -12.953 26.922 0.992 1 97.62 72 PRO A O 1
ATOM 594 N N . ALA A 1 73 ? -12.367 28.031 -0.793 1 97.94 73 ALA A N 1
ATOM 595 C CA . ALA A 1 73 ? -12.633 26.875 -1.656 1 97.94 73 ALA A CA 1
ATOM 596 C C . ALA A 1 73 ? -11.672 25.734 -1.351 1 97.94 73 ALA A C 1
ATOM 598 O O . ALA A 1 73 ? -12.055 24.562 -1.399 1 97.94 73 ALA A O 1
ATOM 599 N N . GLY A 1 74 ? -10.438 26.094 -1.139 1 97.75 74 GLY A N 1
ATOM 600 C CA . GLY A 1 74 ? -9.461 25.094 -0.748 1 97.75 74 GLY A CA 1
ATOM 601 C C . GLY A 1 74 ? -9.781 24.422 0.574 1 97.75 74 GLY A C 1
ATOM 602 O O . GLY A 1 74 ? -9.609 23.219 0.722 1 97.75 74 GLY A O 1
ATOM 603 N N . ARG A 1 75 ? -10.258 25.203 1.542 1 96.94 75 ARG A N 1
ATOM 604 C CA . ARG A 1 75 ? -10.664 24.656 2.836 1 96.94 75 ARG A CA 1
ATOM 605 C C . ARG A 1 75 ? -11.859 23.719 2.688 1 96.94 75 ARG A C 1
ATOM 607 O O . ARG A 1 75 ? -11.914 22.672 3.338 1 96.94 75 ARG A O 1
ATOM 614 N N . LYS A 1 76 ? -12.719 24.156 1.839 1 96.56 76 LYS A N 1
ATOM 615 C CA . LYS A 1 76 ? -13.891 23.312 1.578 1 96.56 76 LYS A CA 1
ATOM 616 C C . LYS A 1 76 ? -13.484 21.969 0.972 1 96.56 76 LYS A C 1
ATOM 618 O O . LYS A 1 76 ? -14 20.922 1.367 1 96.56 76 LYS A O 1
ATOM 623 N N . GLU A 1 77 ? -12.602 22.016 0.04 1 96.25 77 GLU A N 1
ATOM 624 C CA . GLU A 1 77 ? -12.094 20.797 -0.576 1 96.25 77 GLU A CA 1
ATOM 625 C C . GLU A 1 77 ? -11.398 19.906 0.451 1 96.25 77 GLU A C 1
ATOM 627 O O . GLU A 1 77 ? -11.578 18.688 0.446 1 96.25 77 GLU A O 1
ATOM 632 N N . LEU A 1 78 ? -10.625 20.531 1.255 1 95.25 78 LEU A N 1
ATOM 633 C CA . LEU A 1 78 ? -9.914 19.781 2.291 1 95.25 78 LEU A CA 1
ATOM 634 C C . LEU A 1 78 ? -10.898 19.078 3.217 1 95.25 78 LEU A C 1
ATOM 636 O O . LEU A 1 78 ? -10.727 17.891 3.523 1 95.25 78 LEU A O 1
ATOM 640 N N . LYS A 1 79 ? -11.93 19.734 3.609 1 95.44 79 LYS A N 1
ATOM 641 C CA . LYS A 1 79 ? -12.945 19.141 4.48 1 95.44 79 LYS A CA 1
ATOM 642 C C . LYS A 1 79 ? -13.656 17.984 3.787 1 95.44 79 LYS A C 1
ATOM 644 O O . LYS A 1 79 ? -13.867 16.922 4.391 1 95.44 79 LYS A O 1
ATOM 649 N N . ARG A 1 80 ? -13.953 18.141 2.564 1 94.38 80 ARG A N 1
ATOM 650 C CA . ARG A 1 80 ? -14.602 17.094 1.789 1 94.38 80 ARG A CA 1
ATOM 651 C C . ARG A 1 80 ? -13.719 15.852 1.699 1 94.38 80 ARG A C 1
ATOM 653 O O . ARG A 1 80 ? -14.188 14.727 1.906 1 94.38 80 ARG A O 1
ATOM 660 N N . TRP A 1 81 ? -12.547 16.078 1.388 1 95 81 TRP A N 1
ATOM 661 C CA . TRP A 1 81 ? -11.586 14.992 1.196 1 95 81 TRP A CA 1
ATOM 662 C C . TRP A 1 81 ? -11.398 14.195 2.484 1 95 81 TRP A C 1
ATOM 664 O O . TRP A 1 81 ? -11.328 12.969 2.457 1 95 81 TRP A O 1
ATOM 674 N N . ILE A 1 82 ? -11.289 14.93 3.627 1 92.62 82 ILE A N 1
ATOM 675 C CA . ILE A 1 82 ? -11.078 14.297 4.926 1 92.62 82 ILE A CA 1
ATOM 676 C C . ILE A 1 82 ? -12.219 13.336 5.219 1 92.62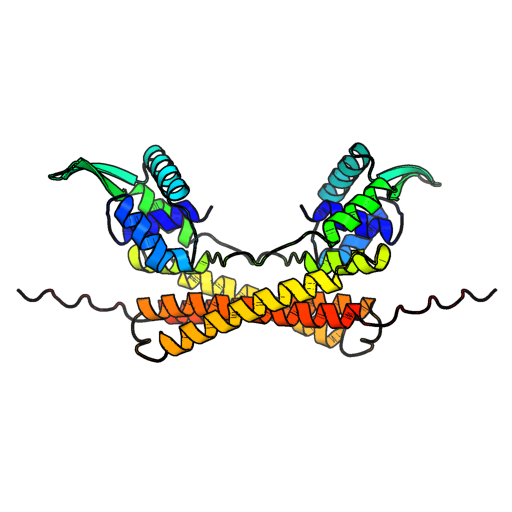 82 ILE A C 1
ATOM 678 O O . ILE A 1 82 ? -12 12.242 5.75 1 92.62 82 ILE A O 1
ATOM 682 N N . ALA A 1 83 ? -13.375 13.688 4.816 1 85.5 83 ALA A N 1
ATOM 683 C CA . ALA A 1 83 ? -14.586 12.953 5.168 1 85.5 83 ALA A CA 1
ATOM 684 C C . ALA A 1 83 ? -14.883 11.859 4.141 1 85.5 83 ALA A C 1
ATOM 686 O O . ALA A 1 83 ? -15.805 11.07 4.32 1 85.5 83 ALA A O 1
ATOM 687 N N . GLN A 1 84 ? -14.195 11.852 3.125 1 89.38 84 GLN A N 1
ATOM 688 C CA . GLN A 1 84 ? -14.461 10.898 2.049 1 89.38 84 GLN A CA 1
ATOM 689 C C . GLN A 1 84 ? -14.297 9.461 2.533 1 89.38 84 GLN A C 1
ATOM 691 O O . GLN A 1 84 ? -13.305 9.133 3.188 1 89.38 84 GLN A O 1
ATOM 696 N N . ARG A 1 85 ? -15.297 8.68 2.168 1 88.44 85 ARG A N 1
ATOM 697 C CA . ARG A 1 85 ? -15.25 7.258 2.49 1 88.44 85 ARG A CA 1
ATOM 698 C C . ARG A 1 85 ? -14.109 6.566 1.743 1 88.44 85 ARG A C 1
ATOM 700 O O . ARG A 1 85 ? -13.875 6.848 0.567 1 88.44 85 ARG A O 1
ATOM 707 N N . ASP A 1 86 ? -13.438 5.832 2.479 1 83.69 86 ASP A N 1
ATOM 708 C CA . ASP A 1 86 ? -12.312 5.082 1.934 1 83.69 86 ASP A CA 1
ATOM 709 C C . ASP A 1 86 ? -12.32 3.637 2.432 1 83.69 86 ASP A C 1
ATOM 711 O O . ASP A 1 86 ? -11.664 3.312 3.422 1 83.69 86 ASP A O 1
ATOM 715 N N . ASP A 1 87 ? -12.867 2.715 1.692 1 84.81 87 ASP A N 1
ATOM 716 C CA . ASP A 1 87 ? -13.008 1.322 2.105 1 84.81 87 ASP A CA 1
ATOM 717 C C . ASP A 1 87 ? -11.68 0.577 1.986 1 84.81 87 ASP A C 1
ATOM 719 O O . ASP A 1 87 ? -10.836 0.933 1.162 1 84.81 87 ASP A O 1
ATOM 723 N N . PRO A 1 88 ? -11.508 -0.418 2.832 1 78.94 88 PRO A N 1
ATOM 724 C CA . PRO A 1 88 ? -10.305 -1.246 2.682 1 78.94 88 PRO A CA 1
ATOM 725 C C . PRO A 1 88 ? -10.148 -1.808 1.271 1 78.94 88 PRO A C 1
ATOM 727 O O . PRO A 1 88 ? -11.133 -2.238 0.661 1 78.94 88 PRO A O 1
ATOM 730 N N . LYS A 1 89 ? -8.977 -1.664 0.845 1 74.75 89 LYS A N 1
ATOM 731 C CA . LYS A 1 89 ? -8.672 -2.158 -0.496 1 74.75 89 LYS A CA 1
ATOM 732 C C . LYS A 1 89 ? -8.266 -3.627 -0.463 1 74.75 89 LYS A C 1
ATOM 734 O O . LYS A 1 89 ? -7.695 -4.098 0.526 1 74.75 89 LYS A O 1
ATOM 739 N N . PRO A 1 90 ? -8.555 -4.348 -1.567 1 73.31 90 PRO A N 1
ATOM 740 C CA . PRO A 1 90 ? -8.109 -5.742 -1.616 1 73.31 90 PRO A CA 1
ATOM 741 C C . PRO A 1 90 ? -6.594 -5.883 -1.571 1 73.31 90 PRO A C 1
ATOM 743 O O . PRO A 1 90 ? -5.875 -4.996 -2.041 1 73.31 90 PRO A O 1
ATOM 746 N N . LEU A 1 91 ? -6.203 -7.012 -1.016 1 73.62 91 LEU A N 1
ATOM 747 C CA . LEU A 1 91 ? -4.773 -7.293 -0.949 1 73.62 91 LEU A CA 1
ATOM 748 C C . LEU A 1 91 ? -4.211 -7.594 -2.336 1 73.62 91 LEU A C 1
ATOM 750 O O . LEU A 1 91 ? -4.809 -8.359 -3.098 1 73.62 91 LEU A O 1
ATOM 754 N N . ARG A 1 92 ? -3.297 -6.863 -2.828 1 71.88 92 ARG A N 1
ATOM 755 C CA . ARG A 1 92 ? -2.488 -7.156 -4.008 1 71.88 92 ARG A CA 1
ATOM 756 C C . ARG A 1 92 ? -1.022 -7.348 -3.633 1 71.88 92 ARG A C 1
ATOM 758 O O . ARG A 1 92 ? -0.365 -6.41 -3.18 1 71.88 92 ARG A O 1
ATOM 765 N N . ASP A 1 93 ? -0.632 -8.57 -3.748 1 76.94 93 ASP A N 1
ATOM 766 C CA . ASP A 1 93 ? 0.729 -8.852 -3.305 1 76.94 93 ASP A CA 1
ATOM 767 C C . ASP A 1 93 ? 1.585 -9.375 -4.457 1 76.94 93 ASP A C 1
ATOM 769 O O . ASP A 1 93 ? 1.512 -10.555 -4.809 1 76.94 93 ASP A O 1
ATOM 773 N N . GLU A 1 94 ? 2.312 -8.555 -4.973 1 85.06 94 GLU A N 1
ATOM 774 C CA . GLU A 1 94 ? 3.17 -8.906 -6.098 1 85.06 94 GLU A CA 1
ATOM 775 C C . GLU A 1 94 ? 4.156 -10.008 -5.719 1 85.06 94 GLU A C 1
ATOM 777 O O . GLU A 1 94 ? 4.523 -10.836 -6.551 1 85.06 94 GLU A O 1
ATOM 782 N N . LEU A 1 95 ? 4.543 -10.07 -4.5 1 87.44 95 LEU A N 1
ATOM 783 C CA . LEU A 1 95 ? 5.496 -11.078 -4.051 1 87.44 95 LEU A CA 1
ATOM 784 C C . LEU A 1 95 ? 4.91 -12.477 -4.188 1 87.44 95 LEU A C 1
ATOM 786 O O . LEU A 1 95 ? 5.613 -13.414 -4.578 1 87.44 95 LEU A O 1
ATOM 790 N N . MET A 1 96 ? 3.662 -12.547 -3.955 1 86.75 96 MET A N 1
ATOM 791 C CA . MET A 1 96 ? 3.01 -13.852 -4.035 1 86.75 96 MET A CA 1
ATOM 792 C C . MET A 1 96 ? 2.965 -14.344 -5.477 1 86.75 96 MET A C 1
ATOM 794 O O . MET A 1 96 ? 3.182 -15.531 -5.738 1 86.75 96 MET A O 1
ATOM 798 N N . ILE A 1 97 ? 2.701 -13.531 -6.375 1 89.69 97 ILE A N 1
ATOM 799 C CA . ILE A 1 97 ? 2.68 -13.906 -7.785 1 89.69 97 ILE A CA 1
ATOM 800 C C . ILE A 1 97 ? 4.086 -14.297 -8.234 1 89.69 97 ILE A C 1
ATOM 802 O O . ILE A 1 97 ? 4.262 -15.266 -8.977 1 89.69 97 ILE A O 1
ATOM 806 N N . ARG A 1 98 ? 5.047 -13.609 -7.77 1 92.06 98 ARG A N 1
ATOM 807 C CA . ARG A 1 98 ? 6.43 -13.93 -8.109 1 92.06 98 ARG A CA 1
ATOM 808 C C . ARG A 1 98 ? 6.812 -15.312 -7.609 1 92.06 98 ARG A C 1
ATOM 810 O O . ARG A 1 98 ? 7.504 -16.062 -8.305 1 92.06 98 ARG A O 1
ATOM 817 N N . LEU A 1 99 ? 6.387 -15.617 -6.48 1 91.75 99 LEU A N 1
ATOM 818 C CA . LEU A 1 99 ? 6.695 -16.922 -5.902 1 91.75 99 LEU A CA 1
ATOM 819 C C . LEU A 1 99 ? 6.086 -18.047 -6.734 1 91.75 99 LEU A C 1
ATOM 821 O O . LEU A 1 99 ? 6.746 -19.047 -7.008 1 91.75 99 LEU A O 1
ATOM 825 N N . ARG A 1 100 ? 4.887 -17.859 -7.148 1 89.12 100 ARG A N 1
ATOM 826 C CA . ARG A 1 100 ? 4.223 -18.859 -7.973 1 89.12 100 ARG A CA 1
ATOM 827 C C . ARG A 1 100 ? 4.895 -18.984 -9.336 1 89.12 100 ARG A C 1
ATOM 829 O O . ARG A 1 100 ? 5.086 -20.094 -9.844 1 89.12 100 ARG A O 1
ATOM 836 N N . ALA A 1 101 ? 5.199 -17.891 -9.812 1 92.5 101 ALA A N 1
ATOM 837 C CA . ALA A 1 101 ? 5.871 -17.859 -11.109 1 92.5 101 ALA A CA 1
ATOM 838 C C . ALA A 1 101 ? 7.238 -18.531 -11.023 1 92.5 101 ALA A C 1
ATOM 840 O O . ALA A 1 101 ? 7.617 -19.297 -11.93 1 92.5 101 ALA A O 1
ATOM 841 N N . GLU A 1 102 ? 7.977 -18.281 -10.039 1 92.69 102 GLU A N 1
ATOM 842 C CA . GLU A 1 102 ? 9.289 -18.891 -9.836 1 92.69 102 GLU A CA 1
ATOM 843 C C . GLU A 1 102 ? 9.195 -20.406 -9.844 1 92.69 102 GLU A C 1
ATOM 845 O O . GLU A 1 102 ? 10.07 -21.094 -10.383 1 92.69 102 GLU A O 1
ATOM 850 N N . ALA A 1 103 ? 8.188 -20.953 -9.305 1 88.06 103 ALA A N 1
ATOM 851 C CA . ALA A 1 103 ? 8.008 -22.391 -9.203 1 88.06 103 ALA A CA 1
ATOM 852 C C . ALA A 1 103 ? 7.82 -23.016 -10.578 1 88.06 103 ALA A C 1
ATOM 854 O O . ALA A 1 103 ? 8.188 -24.172 -10.797 1 88.06 103 ALA A O 1
ATOM 855 N N . VAL A 1 104 ? 7.375 -22.266 -11.508 1 89.56 104 VAL A N 1
ATOM 856 C CA . VAL A 1 104 ? 7.008 -22.875 -12.773 1 89.56 104 VAL A CA 1
ATOM 857 C C . VAL A 1 104 ? 8.062 -22.547 -13.836 1 89.56 104 VAL A C 1
ATOM 859 O O . VAL A 1 104 ? 8.297 -23.344 -14.75 1 89.56 104 VAL A O 1
ATOM 862 N N . VAL A 1 105 ? 8.695 -21.422 -13.617 1 92.5 105 VAL A N 1
ATOM 863 C CA . VAL A 1 105 ? 9.602 -21.047 -14.695 1 92.5 105 VAL A CA 1
ATOM 864 C C . VAL A 1 105 ? 11.023 -20.922 -14.156 1 92.5 105 VAL A C 1
ATOM 866 O O . VAL A 1 105 ? 11.969 -20.672 -14.914 1 92.5 105 VAL A O 1
ATOM 869 N N . GLY A 1 106 ? 11.164 -21.062 -12.914 1 88.44 106 GLY A N 1
ATOM 870 C CA . GLY A 1 106 ? 12.469 -20.859 -12.297 1 88.44 106 GLY A CA 1
ATOM 871 C C . GLY A 1 106 ? 13.477 -21.938 -12.68 1 88.44 106 GLY A C 1
ATOM 872 O O . GLY A 1 106 ? 13.156 -22.844 -13.445 1 88.44 106 GLY A O 1
ATOM 873 N N . PRO A 1 107 ? 14.633 -21.719 -12.305 1 90.06 107 PRO A N 1
ATOM 874 C CA . PRO A 1 107 ? 15.164 -20.719 -11.383 1 90.06 107 PRO A CA 1
ATOM 875 C C . PRO A 1 107 ? 15.422 -19.359 -12.062 1 90.06 107 PRO A C 1
ATOM 877 O O . PRO A 1 107 ? 15.844 -19.328 -13.219 1 90.06 107 PRO A O 1
ATOM 880 N N . THR A 1 108 ? 15.133 -18.203 -11.328 1 92.69 108 THR A N 1
ATOM 881 C CA . THR A 1 108 ? 15.281 -16.859 -11.867 1 92.69 108 THR A CA 1
ATOM 882 C C . THR A 1 108 ? 16.172 -16.016 -10.953 1 92.69 108 THR A C 1
ATOM 884 O O . THR A 1 108 ? 16.516 -14.883 -11.297 1 92.69 108 THR A O 1
ATOM 887 N N . GLY A 1 109 ? 16.469 -16.469 -9.805 1 92.38 109 GLY A N 1
ATOM 888 C CA . GLY A 1 109 ? 17.219 -15.688 -8.82 1 92.38 109 GLY A CA 1
ATOM 889 C C . GLY A 1 109 ? 16.312 -14.977 -7.828 1 92.38 109 GLY A C 1
ATOM 890 O O . GLY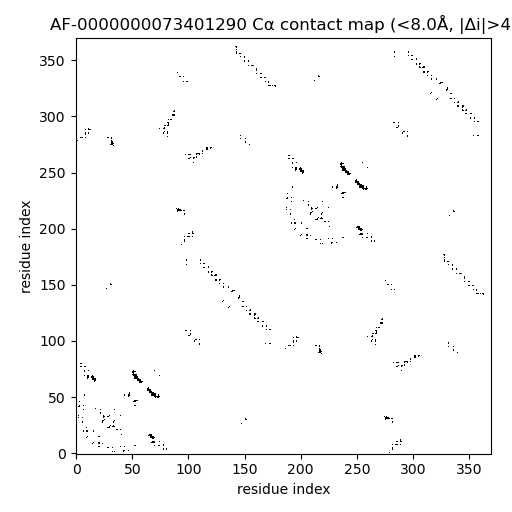 A 1 109 ? 16.75 -14.031 -7.156 1 92.38 109 GLY A O 1
ATOM 891 N N . LEU A 1 110 ? 15.156 -15.391 -7.789 1 94.5 110 LEU A N 1
ATOM 892 C CA . LEU A 1 110 ? 14.18 -14.75 -6.914 1 94.5 110 LEU A CA 1
ATOM 893 C C . LEU A 1 110 ? 14.641 -14.781 -5.461 1 94.5 110 LEU A C 1
ATOM 895 O O . LEU A 1 110 ? 14.523 -13.789 -4.746 1 94.5 110 LEU A O 1
ATOM 899 N N . ALA A 1 111 ? 15.188 -15.906 -5.051 1 95.12 111 ALA A N 1
ATOM 900 C CA . ALA A 1 111 ? 15.641 -16.031 -3.664 1 95.12 111 ALA A CA 1
ATOM 901 C C . ALA A 1 111 ? 16.688 -14.969 -3.338 1 95.12 111 ALA A C 1
ATOM 903 O O . ALA A 1 111 ? 16.656 -14.352 -2.271 1 95.12 111 ALA A O 1
ATOM 904 N N . ASP A 1 112 ? 17.547 -14.773 -4.254 1 95.88 112 ASP A N 1
ATOM 905 C CA . ASP A 1 112 ? 18.594 -13.781 -4.059 1 95.88 112 ASP A CA 1
ATOM 906 C C . ASP A 1 112 ? 18 -12.375 -3.973 1 95.88 112 ASP A C 1
ATOM 908 O O . ASP A 1 112 ? 18.422 -11.57 -3.141 1 95.88 112 ASP A O 1
ATOM 912 N N . GLU A 1 113 ? 17.125 -12.125 -4.824 1 94.94 113 GLU A N 1
ATOM 913 C CA . GLU A 1 113 ? 16.484 -10.812 -4.805 1 94.94 113 GLU A CA 1
ATOM 914 C C . GLU A 1 113 ? 15.711 -10.594 -3.51 1 94.94 113 GLU A C 1
ATOM 916 O O . GLU A 1 113 ? 15.742 -9.5 -2.938 1 94.94 113 GLU A O 1
ATOM 921 N N . ILE A 1 114 ? 15.039 -11.602 -3.023 1 95.81 114 ILE A N 1
ATOM 922 C CA . ILE A 1 114 ? 14.297 -11.492 -1.769 1 95.81 114 ILE A CA 1
ATOM 923 C C . ILE A 1 114 ? 15.273 -11.258 -0.617 1 95.81 114 ILE A C 1
ATOM 925 O O . ILE A 1 114 ? 15.008 -10.445 0.272 1 95.81 114 ILE A O 1
ATOM 929 N N . ARG A 1 115 ? 16.391 -11.914 -0.635 1 97.06 115 ARG A N 1
ATOM 930 C CA . ARG A 1 115 ? 17.391 -11.711 0.408 1 97.06 115 ARG A CA 1
ATOM 931 C C . ARG A 1 115 ? 17.906 -10.281 0.39 1 97.06 115 ARG A C 1
ATOM 933 O O . ARG A 1 115 ? 18.078 -9.664 1.443 1 97.06 115 ARG A O 1
ATOM 940 N N . ARG A 1 116 ? 18.125 -9.805 -0.76 1 96.5 116 ARG A N 1
ATOM 941 C CA . ARG A 1 116 ? 18.594 -8.43 -0.893 1 96.5 116 ARG A CA 1
ATOM 942 C C . ARG A 1 116 ? 17.562 -7.445 -0.338 1 96.5 116 ARG A C 1
ATOM 944 O O . ARG A 1 116 ? 17.906 -6.562 0.45 1 96.5 116 ARG A O 1
ATOM 951 N N . ARG A 1 117 ? 16.328 -7.617 -0.692 1 95.06 117 ARG A N 1
ATOM 952 C CA . ARG A 1 117 ? 15.258 -6.75 -0.212 1 95.06 117 ARG A CA 1
ATOM 953 C C . ARG A 1 117 ? 15.086 -6.875 1.298 1 95.06 117 ARG A C 1
ATOM 955 O O . ARG A 1 117 ? 14.828 -5.883 1.983 1 95.06 117 ARG A O 1
ATOM 962 N N . LEU A 1 118 ? 15.164 -8.109 1.736 1 97.06 118 LEU A N 1
ATOM 963 C CA . LEU A 1 118 ? 15.055 -8.367 3.166 1 97.06 118 LEU A CA 1
ATOM 964 C C . LEU A 1 118 ? 16.078 -7.547 3.951 1 97.06 118 LEU A C 1
ATOM 966 O O . LEU A 1 118 ? 15.734 -6.934 4.965 1 97.06 118 LEU A O 1
ATOM 970 N N . GLU A 1 119 ? 17.25 -7.461 3.459 1 97.44 119 GLU A N 1
ATOM 971 C CA . GLU A 1 119 ? 18.297 -6.699 4.129 1 97.44 119 GLU A CA 1
ATOM 972 C C . GLU A 1 119 ? 17.984 -5.203 4.105 1 97.44 119 GLU A C 1
ATOM 974 O O . GLU A 1 119 ? 18.188 -4.504 5.098 1 97.44 119 GLU A O 1
ATOM 979 N N . LEU A 1 120 ? 17.484 -4.75 3.062 1 96.12 120 LEU A N 1
ATOM 980 C CA . LEU A 1 120 ? 17.094 -3.342 2.979 1 9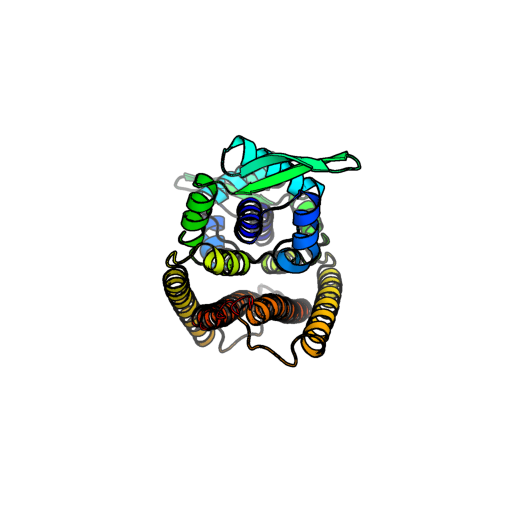6.12 120 LEU A CA 1
ATOM 981 C C . LEU A 1 120 ? 15.992 -3.02 3.973 1 96.12 120 LEU A C 1
ATOM 983 O O . LEU A 1 120 ? 16.031 -1.981 4.637 1 96.12 120 LEU A O 1
ATOM 987 N N . HIS A 1 121 ? 15.047 -3.914 4.098 1 95.94 121 HIS A N 1
ATOM 988 C CA . HIS A 1 121 ? 13.969 -3.715 5.055 1 95.94 121 HIS A CA 1
ATOM 989 C C . HIS A 1 121 ? 14.484 -3.768 6.492 1 95.94 121 HIS A C 1
ATOM 991 O O . HIS A 1 121 ? 14.031 -3.004 7.348 1 95.94 121 HIS A O 1
ATOM 997 N N . ARG A 1 122 ? 15.398 -4.66 6.723 1 97.94 122 ARG A N 1
ATOM 998 C CA . ARG A 1 122 ? 15.977 -4.766 8.055 1 97.94 122 ARG A CA 1
ATOM 999 C C . ARG A 1 122 ? 16.719 -3.488 8.43 1 97.94 122 ARG A C 1
ATOM 1001 O O . ARG A 1 122 ? 16.625 -3.016 9.562 1 97.94 122 ARG A O 1
ATOM 1008 N N . GLN A 1 123 ? 17.438 -2.951 7.5 1 97.19 123 GLN A N 1
ATOM 1009 C CA . GLN A 1 123 ? 18.156 -1.703 7.73 1 97.19 123 GLN A CA 1
ATOM 1010 C C . GLN A 1 123 ? 17.188 -0.554 8.008 1 97.19 123 GLN A C 1
ATOM 1012 O O . GLN A 1 123 ? 17.406 0.241 8.922 1 97.19 123 GLN A O 1
ATOM 1017 N N . LYS A 1 124 ? 16.172 -0.505 7.297 1 94.44 124 LYS A N 1
ATOM 1018 C CA . LYS A 1 124 ? 15.172 0.543 7.488 1 94.44 124 LYS A CA 1
ATOM 1019 C C . LYS A 1 124 ? 14.477 0.397 8.836 1 94.44 124 LYS A C 1
ATOM 1021 O O . LYS A 1 124 ? 14.25 1.388 9.539 1 94.44 124 LYS A O 1
ATOM 1026 N N . LEU A 1 125 ? 14.109 -0.845 9.172 1 96.25 125 LEU A N 1
ATOM 1027 C CA . LEU A 1 125 ? 13.484 -1.087 10.469 1 96.25 125 LEU A CA 1
ATOM 1028 C C . LEU A 1 125 ? 14.406 -0.658 11.602 1 96.25 125 LEU A C 1
ATOM 1030 O O . LEU A 1 125 ? 13.961 -0.019 12.562 1 96.25 125 LEU A O 1
ATOM 1034 N N . ALA A 1 126 ? 15.688 -1.018 11.492 1 97.5 126 ALA A N 1
ATOM 1035 C CA . ALA A 1 126 ? 16.672 -0.64 12.508 1 97.5 126 ALA A CA 1
ATOM 1036 C C . ALA A 1 126 ? 16.75 0.877 12.648 1 97.5 126 ALA A C 1
ATOM 1038 O O . ALA A 1 126 ? 16.797 1.401 13.766 1 97.5 126 ALA A O 1
ATOM 1039 N N . LEU A 1 127 ? 16.766 1.534 11.562 1 94.62 127 LEU A N 1
ATOM 1040 C CA . LEU A 1 127 ? 16.812 2.992 11.578 1 94.62 127 LEU A CA 1
ATOM 1041 C C . LEU A 1 127 ? 15.57 3.564 12.266 1 94.62 127 LEU A C 1
ATOM 1043 O O . LEU A 1 127 ? 15.68 4.457 13.109 1 94.62 127 LEU A O 1
ATOM 1047 N N . TYR A 1 128 ? 14.422 3.092 11.953 1 93.25 128 TYR A N 1
ATOM 1048 C CA . TYR A 1 128 ? 13.188 3.576 12.547 1 93.25 128 TYR A CA 1
ATOM 1049 C C . TYR A 1 128 ? 13.172 3.344 14.055 1 93.25 128 TYR A C 1
ATOM 1051 O O . TYR A 1 128 ? 12.734 4.207 14.812 1 93.25 128 TYR A O 1
ATOM 1059 N N . ARG A 1 129 ? 13.594 2.18 14.422 1 96.19 129 ARG A N 1
ATOM 1060 C CA . ARG A 1 129 ? 13.625 1.859 15.844 1 96.19 129 ARG A CA 1
ATOM 1061 C C . ARG A 1 129 ? 14.594 2.771 16.594 1 96.19 129 ARG A C 1
ATOM 1063 O O . ARG A 1 129 ? 14.336 3.156 17.734 1 96.19 129 ARG A O 1
ATOM 1070 N N . GLU A 1 130 ? 15.68 3.076 15.992 1 95.81 130 GLU A N 1
ATOM 1071 C CA . GLU A 1 130 ? 16.625 4.02 16.578 1 95.81 130 GLU A CA 1
ATOM 1072 C C . GLU A 1 130 ? 16 5.402 16.734 1 95.81 130 GLU A C 1
ATOM 1074 O O . GLU A 1 130 ? 16.156 6.039 17.781 1 95.81 130 GLU A O 1
ATOM 1079 N N . ILE A 1 131 ? 15.336 5.855 15.734 1 92 131 ILE A N 1
ATOM 1080 C CA . ILE A 1 131 ? 14.648 7.145 15.797 1 92 131 ILE A CA 1
ATOM 1081 C C . ILE A 1 131 ? 13.617 7.125 16.922 1 92 131 ILE A C 1
ATOM 1083 O O . ILE A 1 131 ? 13.516 8.078 17.688 1 92 131 ILE A O 1
ATOM 1087 N N . GLU A 1 132 ? 12.883 6.059 16.984 1 92.88 132 GLU A N 1
ATOM 1088 C CA . GLU A 1 132 ? 11.852 5.941 18.016 1 92.88 132 GLU A CA 1
ATOM 1089 C C . GLU A 1 132 ? 12.453 6.035 19.422 1 92.88 132 GLU A C 1
ATOM 1091 O O . GLU A 1 132 ? 11.945 6.766 20.266 1 92.88 132 GLU A O 1
ATOM 1096 N N . ALA A 1 133 ? 13.547 5.371 19.609 1 93.88 133 ALA A N 1
ATOM 1097 C CA . ALA A 1 133 ? 14.203 5.32 20.922 1 93.88 133 ALA A CA 1
ATOM 1098 C C . ALA A 1 133 ? 14.82 6.668 21.281 1 93.88 133 ALA A C 1
ATOM 1100 O O . ALA A 1 133 ? 14.867 7.047 22.453 1 93.88 133 ALA A O 1
ATOM 1101 N N . ARG A 1 134 ? 15.219 7.359 20.344 1 91.38 134 ARG A N 1
ATOM 1102 C CA . ARG A 1 134 ? 15.906 8.625 20.562 1 91.38 134 ARG A CA 1
ATOM 1103 C C . ARG A 1 134 ? 14.906 9.766 20.734 1 91.38 134 ARG A C 1
ATOM 1105 O O . ARG A 1 134 ? 15.062 10.602 21.625 1 91.38 134 ARG A O 1
ATOM 1112 N N . ASP A 1 135 ? 13.922 9.734 19.938 1 88 135 ASP A N 1
ATOM 1113 C CA . ASP A 1 135 ? 13.125 10.945 19.797 1 88 135 ASP A CA 1
ATOM 1114 C C . ASP A 1 135 ? 11.773 10.805 20.5 1 88 135 ASP A C 1
ATOM 1116 O O . ASP A 1 135 ? 11.086 11.797 20.75 1 88 135 ASP A O 1
ATOM 1120 N N . PHE A 1 136 ? 11.344 9.594 20.797 1 89.06 136 PHE A N 1
ATOM 1121 C CA . PHE A 1 136 ? 9.977 9.445 21.281 1 89.06 136 PHE A CA 1
ATOM 1122 C C . PHE A 1 136 ? 9.961 8.703 22.609 1 89.06 136 PHE A C 1
ATOM 1124 O O . PHE A 1 136 ? 9.07 7.887 22.859 1 89.06 136 PHE A O 1
ATOM 1131 N N . THR A 1 137 ? 10.922 8.805 23.359 1 80.81 137 THR A N 1
ATOM 1132 C CA . THR A 1 137 ? 11.016 8.172 24.672 1 80.81 137 THR A CA 1
ATOM 1133 C C . THR A 1 137 ? 10.227 8.969 25.703 1 80.81 137 THR A C 1
ATOM 1135 O O . THR A 1 137 ? 9.805 8.414 26.719 1 80.81 137 THR A O 1
ATOM 1138 N N . HIS A 1 138 ? 10 10.312 25.5 1 74.56 138 HIS A N 1
ATOM 1139 C CA . HIS A 1 138 ? 9.312 11.18 26.453 1 74.56 138 HIS A CA 1
ATOM 1140 C C . HIS A 1 138 ? 8.414 12.18 25.75 1 74.56 138 HIS A C 1
ATOM 1142 O O . HIS A 1 138 ? 8.516 12.359 24.531 1 74.56 138 HIS A O 1
ATOM 1148 N N . GLY A 1 139 ? 7.57 12.695 26.484 1 66.62 139 GLY A N 1
ATOM 1149 C CA . GLY A 1 139 ? 6.848 13.883 26.047 1 66.62 139 GLY A CA 1
ATOM 1150 C C . GLY A 1 139 ? 5.801 13.586 24.984 1 66.62 139 GLY A C 1
ATOM 1151 O O . GLY A 1 139 ? 5.625 14.359 24.047 1 66.62 139 GLY A O 1
ATOM 1152 N N . MET A 1 140 ? 5.195 12.406 25.094 1 74.25 140 MET A N 1
ATOM 1153 C CA . MET A 1 140 ? 4.148 12.086 24.125 1 74.25 140 MET A CA 1
ATOM 1154 C C . MET A 1 140 ? 2.803 12.648 24.578 1 74.25 140 MET A C 1
ATOM 1156 O O . MET A 1 140 ? 1.778 11.969 24.484 1 74.25 140 MET A O 1
ATOM 1160 N N . ASP A 1 141 ? 2.957 13.953 24.969 1 79.25 141 ASP A N 1
ATOM 1161 C CA . ASP A 1 141 ? 1.76 14.508 25.594 1 79.25 141 ASP A CA 1
ATOM 1162 C C . ASP A 1 141 ? 1.009 15.422 24.625 1 79.25 141 ASP A C 1
ATOM 1164 O O . ASP A 1 141 ? -0.161 15.734 24.844 1 79.25 141 ASP A O 1
ATOM 1168 N N . THR A 1 142 ? 1.665 15.844 23.609 1 83.31 142 THR A N 1
ATOM 1169 C CA . THR A 1 142 ? 0.957 16.719 22.688 1 83.31 142 THR A CA 1
ATOM 1170 C C . 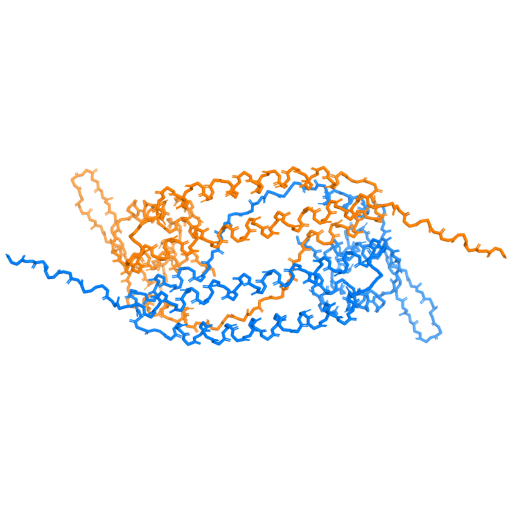THR A 1 142 ? 0.411 15.922 21.5 1 83.31 142 THR A C 1
ATOM 1172 O O . THR A 1 142 ? 0.958 14.883 21.141 1 83.31 142 THR A O 1
ATOM 1175 N N . LYS A 1 143 ? -0.646 16.422 20.953 1 84.44 143 LYS A N 1
ATOM 1176 C CA . LYS A 1 143 ? -1.231 15.805 19.766 1 84.44 143 LYS A CA 1
ATOM 1177 C C . LYS A 1 143 ? -0.221 15.734 18.625 1 84.44 143 LYS A C 1
ATOM 1179 O O . LYS A 1 143 ? -0.151 14.734 17.906 1 84.44 143 LYS A O 1
ATOM 1184 N N . GLU A 1 144 ? 0.52 16.812 18.531 1 80.06 144 GLU A N 1
ATOM 1185 C CA . GLU A 1 144 ? 1.513 16.875 17.469 1 80.06 144 GLU A CA 1
ATOM 1186 C C . GLU A 1 144 ? 2.564 15.781 17.609 1 80.06 144 GLU A C 1
ATOM 1188 O O . GLU A 1 144 ? 2.904 15.102 16.641 1 80.06 144 GLU A O 1
ATOM 1193 N N . ARG A 1 145 ? 3.035 15.664 18.75 1 85.25 145 ARG A N 1
ATOM 1194 C CA . ARG A 1 145 ? 4.062 14.664 19.016 1 85.25 145 ARG A CA 1
ATOM 1195 C C . ARG A 1 145 ? 3.516 13.25 18.828 1 85.25 145 ARG A C 1
ATOM 1197 O O . ARG A 1 145 ? 4.207 12.375 18.297 1 85.25 145 ARG A O 1
ATOM 1204 N N . ARG A 1 146 ? 2.328 13.016 19.203 1 88.94 146 ARG A N 1
ATOM 1205 C CA . ARG A 1 146 ? 1.695 11.711 19.031 1 88.94 146 ARG A CA 1
ATOM 1206 C C . ARG A 1 146 ? 1.479 11.391 17.562 1 88.94 146 ARG A C 1
ATOM 1208 O O . ARG A 1 146 ? 1.599 10.234 17.141 1 88.94 146 ARG A O 1
ATOM 1215 N N . LEU A 1 147 ? 1.152 12.375 16.859 1 87 147 LEU A N 1
ATOM 1216 C CA . LEU A 1 147 ? 0.987 12.195 15.422 1 87 147 LEU A CA 1
ATOM 1217 C C . LEU A 1 147 ? 2.314 11.828 14.766 1 87 147 LEU A C 1
ATOM 1219 O O . LEU A 1 147 ? 2.363 10.945 13.906 1 87 147 LEU A O 1
ATOM 1223 N N . GLN A 1 148 ? 3.338 12.516 15.164 1 84.75 148 GLN A N 1
ATOM 1224 C CA . GLN A 1 148 ? 4.664 12.211 14.641 1 84.75 148 GLN A CA 1
ATOM 1225 C C . GLN A 1 148 ? 5.07 10.781 14.969 1 84.75 148 GLN A C 1
ATOM 1227 O O . GLN A 1 148 ? 5.613 10.07 14.117 1 84.75 148 GLN A O 1
ATOM 1232 N N . HIS A 1 149 ? 4.809 10.391 16.141 1 91.12 149 HIS A N 1
ATOM 1233 C CA . HIS A 1 149 ? 5.125 9.023 16.531 1 91.12 149 HIS A CA 1
ATOM 1234 C C . HIS A 1 149 ? 4.301 8.016 15.742 1 91.12 149 HIS A C 1
ATOM 1236 O O . HIS A 1 149 ? 4.797 6.941 15.391 1 91.12 149 HIS A O 1
ATOM 1242 N N . LEU A 1 150 ? 3.051 8.328 15.5 1 91.19 150 LEU A N 1
ATOM 1243 C CA . LEU A 1 150 ? 2.166 7.422 14.773 1 91.19 150 LEU A CA 1
ATOM 1244 C C . LEU A 1 150 ? 2.709 7.137 13.375 1 91.19 150 LEU A C 1
ATOM 1246 O O . LEU A 1 150 ? 2.635 6.004 12.898 1 91.19 150 LEU A O 1
ATOM 1250 N N . VAL A 1 151 ? 3.236 8.07 12.742 1 87.56 151 VAL A N 1
ATOM 1251 C CA . VAL A 1 151 ? 3.824 7.914 11.414 1 87.56 151 VAL A CA 1
ATOM 1252 C C . VAL A 1 151 ? 5 6.945 11.484 1 87.56 151 VAL A C 1
ATOM 1254 O O . VAL A 1 151 ? 5.105 6.027 10.664 1 87.56 151 VAL A O 1
ATOM 1257 N N . LEU A 1 152 ? 5.875 7.223 12.445 1 89.44 152 LEU A N 1
ATOM 1258 C CA . LEU A 1 152 ? 7.027 6.348 12.633 1 89.44 152 LEU A CA 1
ATOM 1259 C C . LEU A 1 152 ? 6.582 4.922 12.945 1 89.44 152 LEU A C 1
ATOM 1261 O O . LEU A 1 152 ? 7.152 3.961 12.422 1 89.44 152 LEU A O 1
ATOM 1265 N N . HIS A 1 153 ? 5.578 4.863 13.75 1 92.94 153 HIS A N 1
ATOM 1266 C CA . HIS A 1 153 ? 5.051 3.559 14.141 1 92.94 153 HIS A CA 1
ATOM 1267 C C . HIS A 1 153 ? 4.496 2.811 12.93 1 92.94 153 HIS A C 1
ATOM 1269 O O . HIS A 1 153 ? 4.691 1.601 12.797 1 92.94 153 HIS A O 1
ATOM 1275 N N . ALA A 1 154 ? 3.789 3.469 12.07 1 91.94 154 ALA A N 1
ATOM 1276 C CA . ALA A 1 154 ? 3.309 2.867 10.828 1 91.94 154 ALA A CA 1
ATOM 1277 C C . ALA A 1 154 ? 4.465 2.301 10.008 1 91.94 154 ALA A C 1
ATOM 1279 O O . ALA A 1 154 ? 4.359 1.208 9.445 1 91.94 154 ALA A O 1
ATOM 1280 N N . GLY A 1 155 ? 5.551 3.057 9.93 1 91.81 155 GLY A N 1
ATOM 1281 C CA . GLY A 1 155 ? 6.738 2.584 9.234 1 91.81 155 GLY A CA 1
ATOM 1282 C C . GLY A 1 155 ? 7.332 1.333 9.859 1 91.81 155 GLY A C 1
ATOM 1283 O O . GLY A 1 155 ? 7.73 0.409 9.141 1 91.81 155 GLY A O 1
ATOM 1284 N N . ILE A 1 156 ? 7.379 1.375 11.125 1 94.75 156 ILE A N 1
ATOM 1285 C CA . ILE A 1 156 ? 7.922 0.231 11.852 1 94.75 156 ILE A CA 1
ATOM 1286 C C . ILE A 1 156 ? 7.07 -1.006 11.57 1 94.75 156 ILE A C 1
ATOM 1288 O O . ILE A 1 156 ? 7.602 -2.078 11.273 1 94.75 156 ILE A O 1
ATOM 1292 N N . LEU A 1 157 ? 5.766 -0.842 11.633 1 94.25 157 LEU A N 1
ATOM 1293 C CA . LEU A 1 157 ? 4.871 -1.964 11.367 1 94.25 157 LEU A CA 1
ATOM 1294 C C . LEU A 1 157 ? 5.02 -2.453 9.938 1 94.25 157 LEU A C 1
ATOM 1296 O O . LEU A 1 157 ? 5.051 -3.662 9.688 1 94.25 157 LEU A O 1
ATOM 1300 N N . GLN A 1 158 ? 5.102 -1.55 9.023 1 93 158 GLN A N 1
ATOM 1301 C CA . GLN A 1 158 ? 5.234 -1.91 7.617 1 93 158 GLN A CA 1
ATOM 1302 C C . GLN A 1 158 ? 6.52 -2.693 7.371 1 93 158 GLN A C 1
ATOM 1304 O O . GLN A 1 158 ? 6.508 -3.719 6.684 1 93 158 GLN A O 1
ATOM 1309 N N . GLU A 1 159 ? 7.613 -2.199 7.875 1 94.5 159 GLU A N 1
ATOM 1310 C CA . GLU A 1 159 ? 8.891 -2.889 7.688 1 94.5 159 GLU A CA 1
ATOM 1311 C C . GLU A 1 159 ? 8.875 -4.258 8.359 1 94.5 159 GLU A C 1
ATOM 1313 O O . GLU A 1 159 ? 9.398 -5.23 7.809 1 94.5 159 GLU A O 1
ATOM 1318 N N . SER A 1 160 ? 8.336 -4.316 9.57 1 96.94 160 SER A N 1
ATOM 1319 C CA . SER A 1 160 ? 8.25 -5.586 10.281 1 96.94 160 SER A CA 1
ATOM 1320 C C . SER A 1 160 ? 7.445 -6.609 9.484 1 96.94 160 SER A C 1
ATOM 1322 O O . SER A 1 160 ? 7.844 -7.773 9.375 1 96.94 160 SER A O 1
ATOM 1324 N N . GLN A 1 161 ? 6.344 -6.156 8.977 1 95 161 GLN A N 1
ATOM 1325 C CA . GLN A 1 161 ? 5.508 -7.039 8.172 1 95 161 GLN A CA 1
ATOM 1326 C C . GLN A 1 161 ? 6.25 -7.516 6.926 1 95 161 GLN A C 1
ATOM 1328 O O . GLN A 1 161 ? 6.199 -8.703 6.582 1 95 161 GLN A O 1
ATOM 1333 N N . SER A 1 162 ? 6.895 -6.598 6.27 1 94.62 162 SER A N 1
ATOM 1334 C CA . SER A 1 162 ? 7.648 -6.953 5.074 1 94.62 162 SER A CA 1
ATOM 1335 C C . SER A 1 162 ? 8.711 -8.008 5.383 1 94.62 162 SER A C 1
ATOM 1337 O O . SER A 1 162 ? 8.859 -8.977 4.641 1 94.62 162 SER A O 1
ATOM 1339 N N . ILE A 1 163 ? 9.406 -7.828 6.441 1 97.44 163 ILE A N 1
ATOM 1340 C CA . ILE A 1 163 ? 10.469 -8.75 6.84 1 97.44 163 ILE A CA 1
ATOM 1341 C C . ILE A 1 163 ? 9.875 -10.133 7.117 1 97.44 163 ILE A C 1
ATOM 1343 O O . ILE A 1 163 ? 10.398 -11.141 6.641 1 97.44 163 ILE A O 1
ATOM 1347 N N . GLU A 1 164 ? 8.844 -10.156 7.848 1 97.12 164 GLU A N 1
ATOM 1348 C CA . GLU A 1 164 ? 8.195 -11.422 8.188 1 97.12 164 GLU A CA 1
ATOM 1349 C C . GLU A 1 164 ? 7.762 -12.172 6.934 1 97.12 164 GLU A C 1
ATOM 1351 O O . GLU A 1 164 ? 8.039 -13.367 6.789 1 97.12 164 GLU A O 1
ATOM 1356 N N . LEU A 1 165 ? 7.133 -11.523 6.031 1 94.94 165 LEU A N 1
ATOM 1357 C CA . LEU A 1 165 ? 6.621 -12.156 4.82 1 94.94 165 LEU A CA 1
ATOM 1358 C C . LEU A 1 165 ? 7.766 -12.641 3.936 1 94.94 165 LEU A C 1
ATOM 1360 O O . LEU A 1 165 ? 7.703 -13.742 3.377 1 94.94 165 LEU A O 1
ATOM 1364 N N . MET A 1 166 ? 8.789 -11.852 3.832 1 96 166 MET A N 1
ATOM 1365 C CA . MET A 1 166 ? 9.922 -12.227 2.986 1 96 166 MET A CA 1
ATOM 1366 C C . MET A 1 166 ? 10.664 -13.43 3.562 1 96 166 MET A C 1
ATOM 1368 O O . MET A 1 166 ? 11.141 -14.289 2.816 1 96 166 MET A O 1
ATOM 1372 N N . GLN A 1 167 ? 10.805 -13.422 4.875 1 97.81 167 GLN A N 1
ATOM 1373 C CA . GLN A 1 167 ? 11.43 -14.578 5.504 1 97.81 167 GLN A CA 1
ATOM 1374 C C . GLN A 1 167 ? 10.633 -15.852 5.23 1 97.81 167 GLN A C 1
ATOM 1376 O O . GLN A 1 167 ? 11.203 -16.891 4.91 1 97.81 167 GLN A O 1
ATOM 1381 N N . GLN A 1 168 ? 9.328 -15.773 5.324 1 95.88 168 GLN A N 1
ATOM 1382 C CA . GLN A 1 168 ? 8.484 -16.922 5.023 1 95.88 168 GLN A CA 1
ATOM 1383 C C . GLN A 1 168 ? 8.602 -17.328 3.553 1 95.88 168 GLN A C 1
ATOM 1385 O O . GLN A 1 168 ? 8.625 -18.516 3.225 1 95.88 168 GLN A O 1
ATOM 1390 N N . ALA A 1 169 ? 8.648 -16.359 2.719 1 95.44 169 ALA A N 1
ATOM 1391 C CA . ALA A 1 169 ? 8.82 -16.625 1.293 1 95.44 169 ALA A CA 1
ATOM 1392 C C . ALA A 1 169 ? 10.117 -17.391 1.033 1 95.44 169 ALA A C 1
ATOM 1394 O O . ALA A 1 169 ? 10.133 -18.344 0.25 1 95.44 169 ALA A O 1
ATOM 1395 N N . LEU A 1 170 ? 11.203 -17 1.704 1 96.38 170 LEU A N 1
ATOM 1396 C CA . LEU A 1 170 ? 12.484 -17.688 1.544 1 96.38 170 LEU A CA 1
ATOM 1397 C C . LEU A 1 170 ? 12.398 -19.125 2.047 1 96.38 170 LEU A C 1
ATOM 1399 O O . LEU A 1 170 ? 12.977 -20.031 1.442 1 96.38 170 LEU A O 1
ATOM 1403 N N . ASP A 1 171 ? 11.703 -19.297 3.115 1 95.12 171 ASP A N 1
ATOM 1404 C CA . ASP A 1 171 ? 11.508 -20.656 3.635 1 95.12 171 ASP A CA 1
ATOM 1405 C C . ASP A 1 171 ? 10.781 -21.531 2.619 1 95.12 171 ASP A C 1
ATOM 1407 O O . ASP A 1 171 ? 11.148 -22.688 2.412 1 95.12 171 ASP A O 1
ATOM 1411 N N . ILE A 1 172 ? 9.781 -21.016 2.016 1 92.62 172 ILE A N 1
ATOM 1412 C CA . ILE A 1 172 ? 9 -21.75 1.035 1 92.62 172 ILE A CA 1
ATOM 1413 C C . ILE A 1 172 ? 9.867 -22.094 -0.172 1 92.62 172 ILE A C 1
ATOM 1415 O O . ILE A 1 172 ? 9.836 -23.219 -0.675 1 92.62 172 ILE A O 1
ATOM 1419 N N . LEU A 1 173 ? 10.625 -21.125 -0.592 1 92.88 173 LEU A N 1
ATOM 1420 C CA . LEU A 1 173 ? 11.484 -21.328 -1.754 1 92.88 173 LEU A CA 1
ATOM 1421 C C . LEU A 1 173 ? 12.531 -22.391 -1.475 1 92.88 173 LEU A C 1
ATOM 1423 O O . LEU A 1 173 ? 13.023 -23.047 -2.4 1 92.88 173 LEU A O 1
ATOM 1427 N N . SER A 1 174 ? 12.867 -22.578 -0.261 1 91.69 174 SER A N 1
ATOM 1428 C CA . SER A 1 174 ? 13.914 -23.531 0.118 1 91.69 174 SER A CA 1
ATOM 1429 C C . SER A 1 174 ? 13.359 -24.938 0.254 1 91.69 174 SER A C 1
ATOM 1431 O O . SER A 1 174 ? 14.125 -25.906 0.396 1 91.69 174 SER A O 1
ATOM 1433 N N . MET A 1 175 ? 12.078 -25.094 0.224 1 88.38 175 MET A N 1
ATOM 1434 C CA . MET A 1 175 ? 11.461 -26.406 0.314 1 88.38 175 MET A CA 1
ATOM 1435 C C . MET A 1 175 ? 11.773 -27.25 -0.925 1 88.38 175 MET A C 1
ATOM 1437 O O . MET A 1 175 ? 11.867 -26.703 -2.029 1 88.38 175 MET A O 1
ATOM 1441 N N . PRO A 1 176 ? 12 -28.578 -0.687 1 80.31 176 PRO A N 1
ATOM 1442 C CA . PRO A 1 176 ? 12.281 -29.438 -1.83 1 80.31 176 PRO A CA 1
ATOM 1443 C C . PRO A 1 176 ? 11.117 -29.531 -2.811 1 80.31 176 PRO A C 1
ATOM 1445 O O . PRO A 1 176 ? 9.961 -29.359 -2.418 1 80.31 176 PRO A O 1
ATOM 1448 N N . ALA A 1 177 ? 11.539 -29.562 -4.031 1 67.75 177 ALA A N 1
ATOM 1449 C CA . ALA A 1 177 ? 10.531 -29.719 -5.074 1 67.75 177 ALA A CA 1
ATOM 1450 C C . ALA A 1 177 ? 9.695 -30.969 -4.852 1 67.75 177 ALA A C 1
ATOM 1452 O O . ALA A 1 177 ? 10.203 -31.984 -4.355 1 67.75 177 ALA A O 1
ATOM 1453 N N . GLU A 1 178 ? 8.43 -30.891 -4.66 1 61.91 178 GLU A N 1
ATOM 1454 C CA . GLU A 1 178 ? 7.578 -32.062 -4.523 1 61.91 178 GLU A CA 1
ATOM 1455 C C . GLU A 1 178 ? 7.777 -33.031 -5.691 1 61.91 178 GLU A C 1
ATOM 1457 O O . GLU A 1 178 ? 7.816 -32.594 -6.852 1 61.91 178 GLU A O 1
ATOM 1462 N N . ARG A 1 179 ? 8.57 -34.031 -5.574 1 51.78 179 ARG A N 1
ATOM 1463 C CA . ARG A 1 179 ? 8.742 -35.094 -6.562 1 51.78 179 ARG A CA 1
ATOM 1464 C C . ARG A 1 179 ? 7.41 -35.438 -7.223 1 51.78 179 ARG A C 1
ATOM 1466 O O . ARG A 1 179 ? 6.387 -35.562 -6.547 1 51.78 179 ARG A O 1
ATOM 1473 N N . ALA A 1 180 ? 7.102 -35 -8.445 1 52.72 180 ALA A N 1
ATOM 1474 C CA . ALA A 1 180 ? 6.023 -35.562 -9.25 1 52.72 180 ALA A CA 1
ATOM 1475 C C . ALA A 1 180 ? 5.859 -37.062 -8.961 1 52.72 180 ALA A C 1
ATOM 1477 O O . ALA A 1 180 ? 6.84 -37.812 -8.945 1 52.72 180 ALA A O 1
ATOM 1478 N N . LYS A 1 181 ? 4.934 -37.531 -8.195 1 50.88 181 LYS A N 1
ATOM 1479 C CA . LYS A 1 181 ? 4.699 -38.969 -8.148 1 50.88 181 LYS A CA 1
ATOM 1480 C C . LYS A 1 181 ? 4.762 -39.594 -9.547 1 50.88 181 LYS A C 1
ATOM 1482 O O . LYS A 1 181 ? 4.07 -39.125 -10.461 1 50.88 181 LYS A O 1
ATOM 1487 N N . PRO A 1 182 ? 5.668 -40.406 -9.953 1 47.12 182 PRO A N 1
ATOM 1488 C CA . PRO A 1 182 ? 5.598 -41.062 -11.25 1 47.12 182 PRO A CA 1
ATOM 1489 C C . PRO A 1 182 ? 4.203 -41.625 -11.562 1 47.12 182 PRO A C 1
ATOM 1491 O O . PRO A 1 182 ? 3.514 -42.094 -10.664 1 47.12 182 PRO A O 1
ATOM 1494 N N . ARG A 1 183 ? 3.324 -41 -12.414 1 43.19 183 ARG A N 1
ATOM 1495 C CA . ARG A 1 183 ? 2.16 -41.719 -12.914 1 43.19 183 ARG A CA 1
ATOM 1496 C C . ARG A 1 183 ? 2.479 -43.219 -13.094 1 43.19 183 ARG A C 1
ATOM 1498 O O . ARG A 1 183 ? 3.457 -43.562 -13.758 1 43.19 183 ARG A O 1
ATOM 1505 N N . GLY A 1 184 ? 2.346 -44.031 -12.125 1 38.38 184 GLY A N 1
ATOM 1506 C CA . GLY A 1 184 ? 2.455 -45.438 -12.438 1 38.38 184 GLY A CA 1
ATOM 1507 C C . GLY A 1 184 ? 1.973 -45.781 -13.836 1 38.38 184 GLY A C 1
ATOM 1508 O O . GLY A 1 184 ? 0.983 -45.219 -14.312 1 38.38 184 GLY A O 1
ATOM 1509 N N . ALA A 1 185 ? 2.752 -46.562 -14.711 1 39.69 185 ALA A N 1
ATOM 1510 C CA . ALA A 1 185 ? 2.279 -47.344 -15.859 1 39.69 185 ALA A CA 1
ATOM 1511 C C . ALA A 1 185 ? 1.099 -48.219 -15.484 1 39.69 185 ALA A C 1
ATOM 1513 O O . ALA A 1 185 ? 1.088 -48.844 -14.414 1 39.69 185 ALA A O 1
ATOM 1514 N N . MET B 1 1 ? 2.582 -3.352 -14.383 1 59.66 1 MET B N 1
ATOM 1515 C CA . MET B 1 1 ? 1.265 -3.885 -14.039 1 59.66 1 MET B CA 1
ATOM 1516 C C . MET B 1 1 ? 1.314 -5.398 -13.883 1 59.66 1 MET B C 1
ATOM 1518 O O . MET B 1 1 ? 2.176 -6.062 -14.461 1 59.66 1 MET B O 1
ATOM 1522 N N . SER B 1 2 ? 0.749 -5.922 -12.758 1 82.38 2 SER B N 1
ATOM 1523 C CA . SER B 1 2 ? 0.884 -7.273 -12.227 1 82.38 2 SER B CA 1
ATOM 1524 C C . SER B 1 2 ? -0.138 -8.219 -12.852 1 82.38 2 SER B C 1
ATOM 1526 O O . SER B 1 2 ? 0.151 -9.398 -13.07 1 82.38 2 SER B O 1
ATOM 1528 N N . LEU B 1 3 ? -1.135 -7.629 -13.695 1 91.31 3 LEU B N 1
ATOM 1529 C CA . LEU B 1 3 ? -2.111 -8.609 -14.156 1 91.31 3 LEU B CA 1
ATOM 1530 C C . LEU B 1 3 ? -1.536 -9.469 -15.281 1 91.31 3 LEU B C 1
ATOM 1532 O O . LEU B 1 3 ? -1.706 -10.688 -15.281 1 91.31 3 LEU B O 1
ATOM 1536 N N . PRO B 1 4 ? -0.793 -8.883 -16.188 1 94.81 4 PRO B N 1
ATOM 1537 C CA . PRO B 1 4 ? -0.164 -9.703 -17.234 1 94.81 4 PRO B CA 1
ATOM 1538 C C . PRO B 1 4 ? 0.688 -10.828 -16.672 1 94.81 4 PRO B C 1
ATOM 1540 O O . PRO B 1 4 ? 0.622 -11.961 -17.156 1 94.81 4 PRO B O 1
ATOM 1543 N N . HIS B 1 5 ? 1.363 -10.539 -15.672 1 95 5 HIS B N 1
ATOM 1544 C CA . HIS B 1 5 ? 2.268 -11.539 -15.117 1 95 5 HIS B CA 1
ATOM 1545 C C . HIS B 1 5 ? 1.5 -12.602 -14.344 1 95 5 HIS B C 1
ATOM 1547 O O . HIS B 1 5 ? 1.9 -13.773 -14.32 1 95 5 HIS B O 1
ATOM 1553 N N . ALA B 1 6 ? 0.44 -12.18 -13.758 1 93.69 6 ALA B N 1
ATOM 1554 C CA . ALA B 1 6 ? -0.427 -13.164 -13.117 1 93.69 6 ALA B CA 1
ATOM 1555 C C . ALA B 1 6 ? -1.02 -14.125 -14.141 1 93.69 6 ALA B C 1
ATOM 1557 O O . ALA B 1 6 ? -1.068 -15.336 -13.906 1 93.69 6 ALA B O 1
ATOM 1558 N N . LEU B 1 7 ? -1.39 -13.594 -15.219 1 95.44 7 LEU B N 1
ATOM 1559 C CA . LEU B 1 7 ? -1.968 -14.414 -16.281 1 95.44 7 LEU B CA 1
ATOM 1560 C C . LEU B 1 7 ? -0.915 -15.336 -16.891 1 95.44 7 LEU B C 1
ATOM 1562 O O . LEU B 1 7 ? -1.177 -16.516 -17.125 1 95.44 7 LEU B O 1
ATOM 1566 N N . LEU B 1 8 ? 0.188 -14.812 -17.188 1 96.5 8 LEU B N 1
ATOM 1567 C CA . LEU B 1 8 ? 1.284 -15.617 -17.719 1 96.5 8 LEU B CA 1
ATOM 1568 C C . LEU B 1 8 ? 1.65 -16.734 -16.75 1 96.5 8 LEU B C 1
ATOM 1570 O O . LEU B 1 8 ? 1.932 -17.859 -17.172 1 96.5 8 LEU B O 1
ATOM 1574 N N . THR B 1 9 ? 1.664 -16.391 -15.469 1 94.06 9 THR B N 1
ATOM 1575 C CA . THR B 1 9 ? 1.955 -17.391 -14.445 1 94.06 9 THR B CA 1
ATOM 1576 C C . THR B 1 9 ? 0.932 -18.516 -14.492 1 94.06 9 THR B C 1
ATOM 1578 O O . THR B 1 9 ? 1.299 -19.703 -14.492 1 94.06 9 THR B O 1
ATOM 1581 N N . SER B 1 10 ? -0.274 -18.125 -14.555 1 93.88 10 SER B N 1
ATOM 1582 C CA . SER B 1 10 ? -1.34 -19.109 -14.633 1 93.88 10 SER B CA 1
ATOM 1583 C C . SER B 1 10 ? -1.177 -20.016 -15.852 1 93.88 10 SER B C 1
ATOM 1585 O O . SER B 1 10 ? -1.29 -21.234 -15.75 1 93.88 10 SER B O 1
ATOM 1587 N N . LEU B 1 11 ? -0.872 -19.469 -16.984 1 96 11 LEU B N 1
ATOM 1588 C CA . LEU B 1 11 ? -0.731 -20.219 -18.219 1 96 11 LEU B CA 1
ATOM 1589 C C . LEU B 1 11 ? 0.53 -21.078 -18.203 1 96 11 LEU B C 1
ATOM 1591 O O . LEU B 1 11 ? 0.571 -22.141 -18.828 1 96 11 LEU B O 1
ATOM 1595 N N . ALA B 1 12 ? 1.545 -20.594 -17.547 1 94.88 12 ALA B N 1
ATOM 1596 C CA . ALA B 1 12 ? 2.77 -21.375 -17.406 1 94.88 12 ALA B CA 1
ATOM 1597 C C . ALA B 1 12 ? 2.527 -22.609 -16.562 1 94.88 12 ALA B C 1
ATOM 1599 O O . ALA B 1 12 ? 3.176 -23.641 -16.75 1 94.88 12 ALA B O 1
ATOM 1600 N N . GLU B 1 13 ? 1.625 -22.453 -15.633 1 92.25 13 GLU B N 1
ATOM 1601 C CA . GLU B 1 13 ? 1.26 -23.609 -14.82 1 92.25 13 GLU B CA 1
ATOM 1602 C C . GLU B 1 13 ? 0.479 -24.641 -15.641 1 92.25 13 GLU B C 1
ATOM 1604 O O . GLU B 1 13 ? 0.743 -25.844 -15.555 1 92.25 13 GLU B O 1
ATOM 1609 N N . ARG B 1 14 ? -0.489 -24.125 -16.359 1 92.44 14 ARG B N 1
ATOM 1610 C CA . ARG B 1 14 ? -1.296 -24.984 -17.219 1 92.44 14 ARG B CA 1
ATOM 1611 C C . ARG B 1 14 ? -2.004 -24.188 -18.297 1 92.44 14 ARG B C 1
ATOM 1613 O O . ARG B 1 14 ? -2.709 -23.219 -18.016 1 92.44 14 ARG B O 1
ATOM 1620 N N . PRO B 1 15 ? -1.74 -24.641 -19.5 1 93.56 15 PRO B N 1
ATOM 1621 C CA . PRO B 1 15 ? -2.561 -24.016 -20.547 1 93.56 15 PRO B CA 1
ATOM 1622 C C . PRO B 1 15 ? -4.055 -24.266 -20.344 1 93.56 15 PRO B C 1
ATOM 1624 O O . PRO B 1 15 ? -4.441 -25.125 -19.562 1 93.56 15 PRO B O 1
ATOM 1627 N N . GLY B 1 16 ? -4.879 -23.391 -21.031 1 92.25 16 GLY B N 1
ATOM 1628 C CA . GLY B 1 16 ? -6.309 -23.609 -20.875 1 92.25 16 GLY B CA 1
ATOM 1629 C C . GLY B 1 16 ? -7.152 -22.547 -21.562 1 92.25 16 GLY B C 1
ATOM 1630 O O . GLY B 1 16 ? -6.621 -21.609 -22.156 1 92.25 16 GLY B O 1
ATOM 1631 N N . SER B 1 17 ? -8.445 -22.812 -21.438 1 93 17 SER B N 1
ATOM 1632 C CA . SER B 1 17 ? -9.398 -21.859 -22.016 1 93 17 SER B CA 1
ATOM 1633 C C . SER B 1 17 ? -9.523 -20.625 -21.141 1 93 17 SER B C 1
ATOM 1635 O O . SER B 1 17 ? -9.039 -20.594 -20.016 1 93 17 SER B O 1
ATOM 1637 N N . GLY B 1 18 ? -10.164 -19.594 -21.75 1 91.75 18 GLY B N 1
ATOM 1638 C CA . GLY B 1 18 ? -10.438 -18.406 -20.969 1 91.75 18 GLY B CA 1
ATOM 1639 C C . GLY B 1 18 ? -11.242 -18.688 -19.703 1 91.75 18 GLY B C 1
ATOM 1640 O O . GLY B 1 18 ? -10.969 -18.125 -18.641 1 91.75 18 GLY B O 1
ATOM 1641 N N . SER B 1 19 ? -12.195 -19.562 -19.828 1 92.06 19 SER B N 1
ATOM 1642 C CA . SER B 1 19 ? -13.047 -19.906 -18.703 1 92.06 19 SER B CA 1
ATOM 1643 C C . SER B 1 19 ? -12.258 -20.625 -17.609 1 92.06 19 SER B C 1
ATOM 1645 O O . SER B 1 19 ? -12.484 -20.406 -16.422 1 92.06 19 SER B O 1
ATOM 1647 N N . GLU B 1 20 ? -11.406 -21.484 -18.031 1 91.62 20 GLU B N 1
ATOM 1648 C CA . GLU B 1 20 ? -10.555 -22.188 -17.062 1 91.62 20 GLU B CA 1
ATOM 1649 C C . GLU B 1 20 ? -9.633 -21.203 -16.344 1 91.62 20 GLU B C 1
ATOM 1651 O O . GLU B 1 20 ? -9.414 -21.328 -15.133 1 91.62 20 GLU B O 1
ATOM 1656 N N . LEU B 1 21 ? -9.094 -20.312 -17.094 1 92.44 21 LEU B N 1
ATOM 1657 C CA . LEU B 1 21 ? -8.242 -19.281 -16.516 1 92.44 21 LEU B CA 1
ATOM 1658 C C . LEU B 1 21 ? -9.023 -18.453 -15.5 1 92.44 21 LEU B C 1
ATOM 1660 O O . LEU B 1 21 ? -8.531 -18.188 -14.398 1 92.44 21 LEU B O 1
ATOM 1664 N N . THR B 1 22 ? -10.242 -18.078 -15.844 1 92.62 22 THR B N 1
ATOM 1665 C CA . THR B 1 22 ? -11.086 -17.297 -14.938 1 92.62 22 THR B CA 1
ATOM 1666 C C . THR B 1 22 ? -11.367 -18.062 -13.656 1 92.62 22 THR B C 1
ATOM 1668 O O . THR B 1 22 ? -11.328 -17.5 -12.562 1 92.62 22 THR B O 1
ATOM 1671 N N . ARG B 1 23 ? -11.602 -19.328 -13.758 1 90.19 23 ARG B N 1
ATOM 1672 C CA . ARG B 1 23 ? -11.859 -20.188 -12.602 1 90.19 23 ARG B CA 1
ATOM 1673 C C . ARG B 1 23 ? -10.633 -20.266 -11.703 1 90.19 23 ARG B C 1
ATOM 1675 O O . ARG B 1 23 ? -10.75 -20.219 -10.477 1 90.19 23 ARG B O 1
ATOM 1682 N N . ARG B 1 24 ? -9.516 -20.359 -12.305 1 88.44 24 ARG B N 1
ATOM 1683 C CA . ARG B 1 24 ? -8.281 -20.438 -11.531 1 88.44 24 ARG B CA 1
ATOM 1684 C C . ARG B 1 24 ? -8.031 -19.125 -10.789 1 88.44 24 ARG B C 1
ATOM 1686 O O . ARG B 1 24 ? -7.559 -19.125 -9.648 1 88.44 24 ARG B O 1
ATOM 1693 N N . PHE B 1 25 ? -8.32 -18.109 -11.445 1 88.31 25 PHE B N 1
ATOM 1694 C CA . PHE B 1 25 ? -8.172 -16.812 -10.781 1 88.31 25 PHE B CA 1
ATOM 1695 C C . PHE B 1 25 ? -9.117 -16.719 -9.594 1 88.31 25 PHE B C 1
ATOM 1697 O O . PHE B 1 25 ? -8.727 -16.25 -8.516 1 88.31 25 PHE B O 1
ATOM 1704 N N . ASP B 1 26 ? -10.258 -17.172 -9.719 1 84.62 26 ASP B N 1
ATOM 1705 C CA . ASP B 1 26 ? -11.242 -17.109 -8.648 1 84.62 26 ASP B CA 1
ATOM 1706 C C . ASP B 1 26 ? -10.844 -18 -7.48 1 84.62 26 ASP B C 1
ATOM 170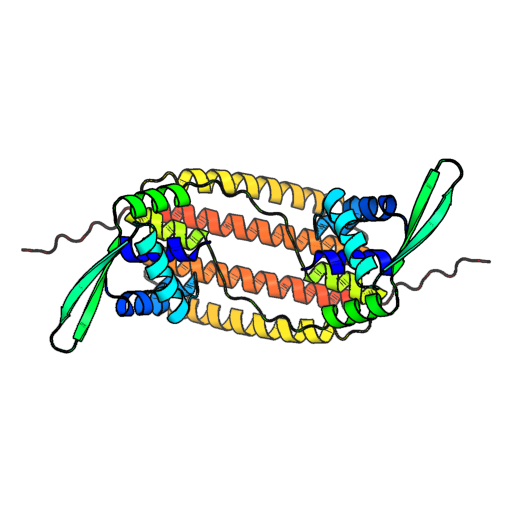8 O O . ASP B 1 26 ? -11.102 -17.688 -6.32 1 84.62 26 ASP B O 1
ATOM 1712 N N . ARG B 1 27 ? -10.133 -19.047 -7.773 1 77.81 27 ARG B N 1
ATOM 1713 C CA . ARG B 1 27 ? -9.898 -20.062 -6.766 1 77.81 27 ARG B CA 1
ATOM 1714 C C . ARG B 1 27 ? -8.539 -19.875 -6.102 1 77.81 27 ARG B C 1
ATOM 1716 O O . ARG B 1 27 ? -8.375 -20.172 -4.918 1 77.81 27 ARG B O 1
ATOM 1723 N N . SER B 1 28 ? -7.609 -19.438 -6.867 1 76.94 28 SER B N 1
ATOM 1724 C CA . SER B 1 28 ? -6.254 -19.531 -6.328 1 76.94 28 SER B CA 1
ATOM 1725 C C . SER B 1 28 ? -5.527 -18.188 -6.457 1 76.94 28 SER B C 1
ATOM 1727 O O . SER B 1 28 ? -4.973 -17.688 -5.48 1 76.94 28 SER B O 1
ATOM 1729 N N . ILE B 1 29 ? -5.57 -17.578 -7.633 1 76.81 29 ILE B N 1
ATOM 1730 C CA . ILE B 1 29 ? -4.805 -16.359 -7.859 1 76.81 29 ILE B CA 1
ATOM 1731 C C . ILE B 1 29 ? -5.566 -15.156 -7.297 1 76.81 29 ILE B C 1
ATOM 1733 O O . ILE B 1 29 ? -4.957 -14.188 -6.836 1 76.81 29 ILE B O 1
ATOM 1737 N N . GLY B 1 30 ? -6.859 -15.281 -7.258 1 74.56 30 GLY B N 1
ATOM 1738 C CA . GLY B 1 30 ? -7.715 -14.188 -6.82 1 74.56 30 GLY B CA 1
ATOM 1739 C C . GLY B 1 30 ? -7.477 -13.789 -5.379 1 74.56 30 GLY B C 1
ATOM 1740 O O . GLY B 1 30 ? -7.809 -12.672 -4.977 1 74.56 30 GLY B O 1
ATOM 1741 N N . TYR B 1 31 ? -6.883 -14.734 -4.676 1 71.31 31 TYR B N 1
ATOM 1742 C CA . TYR B 1 31 ? -6.543 -14.398 -3.295 1 71.31 31 TYR B CA 1
ATOM 1743 C C . TYR B 1 31 ? -5.449 -13.344 -3.244 1 71.31 31 TYR B C 1
ATOM 1745 O O . TYR B 1 31 ? -5.359 -12.578 -2.279 1 71.31 31 TYR B O 1
ATOM 1753 N N . PHE B 1 32 ? -4.691 -13.383 -4.402 1 73.94 32 PHE B N 1
ATOM 1754 C CA . PHE B 1 32 ? -3.521 -12.516 -4.434 1 73.94 32 PHE B CA 1
ATOM 1755 C C . PHE B 1 32 ? -3.783 -11.281 -5.293 1 73.94 32 PHE B C 1
ATOM 1757 O O . PHE B 1 32 ? -3.229 -10.211 -5.035 1 73.94 32 PHE B O 1
ATOM 1764 N N . TRP B 1 33 ? -4.484 -11.602 -6.258 1 80.62 33 TRP B N 1
ATOM 1765 C CA . TRP B 1 33 ? -4.727 -10.578 -7.273 1 80.62 33 TRP B CA 1
ATOM 1766 C C . TRP B 1 33 ? -6.133 -10.703 -7.852 1 80.62 33 TRP B C 1
ATOM 1768 O O . TRP B 1 33 ? -6.375 -11.539 -8.727 1 80.62 33 TRP B O 1
ATOM 1778 N N . HIS B 1 34 ? -6.895 -9.781 -7.5 1 83.31 34 HIS B N 1
ATOM 1779 C CA . HIS B 1 34 ? -8.273 -9.844 -7.98 1 83.31 34 HIS B CA 1
ATOM 1780 C C . HIS B 1 34 ? -8.391 -9.242 -9.375 1 83.31 34 HIS B C 1
ATOM 1782 O O . HIS B 1 34 ? -7.809 -8.195 -9.656 1 83.31 34 HIS B O 1
ATOM 1788 N N . ALA B 1 35 ? -9.102 -9.977 -10.297 1 87.94 35 ALA B N 1
ATOM 1789 C CA . ALA B 1 35 ? -9.445 -9.492 -11.633 1 87.94 35 ALA B CA 1
ATOM 1790 C C . ALA B 1 35 ? -10.812 -10 -12.078 1 87.94 35 ALA B C 1
ATOM 1792 O O . ALA B 1 35 ? -11.156 -11.164 -11.828 1 87.94 35 ALA B O 1
ATOM 1793 N N . THR B 1 36 ? -11.539 -9.133 -12.695 1 90.56 36 THR B N 1
ATOM 1794 C CA . THR B 1 36 ? -12.828 -9.547 -13.234 1 90.56 36 THR B CA 1
ATOM 1795 C C . THR B 1 36 ? -12.641 -10.336 -14.531 1 90.56 36 THR B C 1
ATOM 1797 O O . THR B 1 36 ? -11.562 -10.305 -15.125 1 90.56 36 THR B O 1
ATOM 1800 N N . HIS B 1 37 ? -13.758 -11.008 -14.93 1 92.62 37 HIS B N 1
ATOM 1801 C CA . HIS B 1 37 ? -13.742 -11.727 -16.203 1 92.62 37 HIS B CA 1
ATOM 1802 C C . HIS B 1 37 ? -13.422 -10.789 -17.359 1 92.62 37 HIS B C 1
ATOM 1804 O O . HIS B 1 37 ? -12.57 -11.094 -18.188 1 92.62 37 HIS B O 1
ATOM 1810 N N . GLN B 1 38 ? -14.008 -9.664 -17.312 1 94.94 38 GLN B N 1
ATOM 1811 C CA . GLN B 1 38 ? -13.789 -8.688 -18.375 1 94.94 38 GLN B CA 1
ATOM 1812 C C . GLN B 1 38 ? -12.328 -8.258 -18.438 1 94.94 38 GLN B C 1
ATOM 1814 O O . GLN B 1 38 ? -11.75 -8.164 -19.531 1 94.94 38 GLN B O 1
ATOM 1819 N N . GLN B 1 39 ? -11.68 -8.078 -17.391 1 94.44 39 GLN B N 1
ATOM 1820 C CA . GLN B 1 39 ? -10.281 -7.668 -17.312 1 94.44 39 GLN B CA 1
ATOM 1821 C C . GLN B 1 39 ? -9.352 -8.773 -17.812 1 94.44 39 GLN B C 1
ATOM 1823 O O . GLN B 1 39 ? -8.367 -8.5 -18.5 1 94.44 39 GLN B O 1
ATOM 1828 N N . ILE B 1 40 ? -9.695 -9.969 -17.422 1 94.88 40 ILE B N 1
ATOM 1829 C CA . ILE B 1 40 ? -8.883 -11.117 -17.797 1 94.88 40 ILE B CA 1
ATOM 1830 C C . ILE B 1 40 ? -8.867 -11.258 -19.328 1 94.88 40 ILE B C 1
ATOM 1832 O O . ILE B 1 40 ? -7.809 -11.391 -19.938 1 94.88 40 ILE B O 1
ATOM 1836 N N . TYR B 1 41 ? -9.984 -11.156 -19.922 1 95.62 41 TYR B N 1
ATOM 1837 C CA . TYR B 1 41 ? -10.07 -11.352 -21.359 1 95.62 41 TYR B CA 1
ATOM 1838 C C . TYR B 1 41 ? -9.414 -10.195 -22.109 1 95.62 41 TYR B C 1
ATOM 1840 O O . TYR B 1 41 ? -8.781 -10.406 -23.156 1 95.62 41 TYR B O 1
ATOM 1848 N N . ARG B 1 42 ? -9.594 -9.094 -21.719 1 96.69 42 ARG B N 1
ATOM 1849 C CA . ARG B 1 42 ? -8.922 -7.941 -22.312 1 96.69 42 ARG B CA 1
ATOM 1850 C C . ARG B 1 42 ? -7.41 -8.094 -22.25 1 96.69 42 ARG B C 1
ATOM 1852 O O . ARG B 1 42 ? -6.711 -7.809 -23.234 1 96.69 42 ARG B O 1
ATOM 1859 N N . GLU B 1 43 ? -7.008 -8.508 -21.094 1 96.5 43 GLU B N 1
ATOM 1860 C CA . GLU B 1 43 ? -5.566 -8.672 -20.922 1 96.5 43 GLU B CA 1
ATOM 1861 C C . GLU B 1 43 ? -5.043 -9.82 -21.781 1 96.5 43 GLU B C 1
ATOM 1863 O O . GLU B 1 43 ? -3.936 -9.75 -22.312 1 96.5 43 GLU B O 1
ATOM 1868 N N . LEU B 1 44 ? -5.809 -10.867 -21.891 1 96.06 44 LEU B N 1
ATOM 1869 C CA . LEU B 1 44 ? -5.418 -11.977 -22.75 1 96.06 44 LEU B CA 1
ATOM 1870 C C . LEU B 1 44 ? -5.234 -11.516 -24.188 1 96.06 44 LEU B C 1
ATOM 1872 O O . LEU B 1 44 ? -4.273 -11.906 -24.859 1 96.06 44 LEU B O 1
ATOM 1876 N N . ALA B 1 45 ? -6.105 -10.734 -24.641 1 95.88 45 ALA B N 1
ATOM 1877 C CA . ALA B 1 45 ? -6.008 -10.188 -25.984 1 95.88 45 ALA B CA 1
ATOM 1878 C C . ALA B 1 45 ? -4.734 -9.367 -26.156 1 95.88 45 ALA B C 1
ATOM 1880 O O . ALA B 1 45 ? -4.043 -9.484 -27.172 1 95.88 45 ALA B O 1
ATOM 1881 N N . ARG B 1 46 ? -4.43 -8.578 -25.219 1 96.94 46 ARG B N 1
ATOM 1882 C CA . ARG B 1 46 ? -3.217 -7.766 -25.25 1 96.94 46 ARG B CA 1
ATOM 1883 C C . ARG B 1 46 ? -1.972 -8.648 -25.297 1 96.94 46 ARG B C 1
ATOM 1885 O O . ARG B 1 46 ? -1.038 -8.375 -26.047 1 96.94 46 ARG B O 1
ATOM 1892 N N . LEU B 1 47 ? -1.985 -9.703 -24.484 1 97.56 47 LEU B N 1
ATOM 1893 C CA . LEU B 1 47 ? -0.853 -10.617 -24.438 1 97.56 47 LEU B CA 1
ATOM 1894 C C . LEU B 1 47 ? -0.664 -11.32 -25.781 1 97.56 47 LEU B C 1
ATOM 1896 O O . LEU B 1 47 ? 0.468 -11.578 -26.188 1 97.56 47 LEU B O 1
ATOM 1900 N N . GLU B 1 48 ? -1.732 -11.641 -26.375 1 96.81 48 GLU B N 1
ATOM 1901 C CA . GLU B 1 48 ? -1.678 -12.25 -27.703 1 96.81 48 GLU B CA 1
ATOM 1902 C C . GLU B 1 48 ? -1.098 -11.289 -28.719 1 96.81 48 GLU B C 1
ATOM 1904 O O . GLU B 1 48 ? -0.261 -11.672 -29.547 1 96.81 48 GLU B O 1
ATOM 1909 N N . ASP B 1 49 ? -1.542 -10.07 -28.656 1 97 49 ASP B N 1
ATOM 1910 C CA . ASP B 1 49 ? -1.04 -9.039 -29.547 1 97 49 ASP B CA 1
ATOM 1911 C C . ASP B 1 49 ? 0.464 -8.836 -29.375 1 97 49 ASP B C 1
ATOM 1913 O O . ASP B 1 49 ? 1.175 -8.555 -30.344 1 97 49 ASP B O 1
ATOM 1917 N N . GLU B 1 50 ? 0.952 -9.031 -28.188 1 96.81 50 GLU B N 1
ATOM 1918 C CA . GLU B 1 50 ? 2.367 -8.852 -27.875 1 96.81 50 GLU B CA 1
ATOM 1919 C C . GLU B 1 50 ? 3.174 -10.094 -28.25 1 96.81 50 GLU B C 1
ATOM 1921 O O . GLU B 1 50 ? 4.402 -10.086 -28.188 1 96.81 50 GLU B O 1
ATOM 1926 N N . GLY B 1 51 ? 2.434 -11.141 -28.547 1 97.56 51 GLY B N 1
ATOM 1927 C CA . GLY B 1 51 ? 3.094 -12.375 -28.938 1 97.56 51 GLY B CA 1
ATOM 1928 C C . GLY B 1 51 ? 3.572 -13.188 -27.75 1 97.56 51 GLY B C 1
ATOM 1929 O O . GLY B 1 51 ? 4.496 -13.992 -27.875 1 97.56 51 GLY B O 1
ATOM 1930 N N . TRP B 1 52 ? 3.045 -12.977 -26.562 1 98.06 52 TRP B N 1
ATOM 1931 C CA . TRP B 1 52 ? 3.453 -13.703 -25.359 1 98.06 52 TRP B CA 1
ATOM 1932 C C . TRP B 1 52 ? 2.592 -14.945 -25.156 1 98.06 52 TRP B C 1
ATOM 1934 O O . TRP B 1 52 ? 2.992 -15.875 -24.453 1 98.06 52 TRP B O 1
ATOM 1944 N N . VAL B 1 53 ? 1.395 -14.891 -25.75 1 98 53 VAL B N 1
ATOM 1945 C CA . VAL B 1 53 ? 0.424 -15.977 -25.656 1 98 53 VAL B CA 1
ATOM 1946 C C . VAL B 1 53 ? -0.179 -16.25 -27.031 1 98 53 VAL B C 1
ATOM 1948 O O . VAL B 1 53 ? -0.212 -15.375 -27.891 1 98 53 VAL B O 1
ATOM 1951 N N . GLU B 1 54 ? -0.597 -17.453 -27.203 1 97.44 54 GLU B N 1
ATOM 1952 C CA . GLU B 1 54 ? -1.297 -17.828 -28.422 1 97.44 54 GLU B CA 1
ATOM 1953 C C . GLU B 1 54 ? -2.605 -18.562 -28.109 1 97.44 54 GLU B C 1
ATOM 1955 O O . GLU B 1 54 ? -2.684 -19.312 -27.141 1 97.44 54 GLU B O 1
ATOM 1960 N N . SER B 1 55 ? -3.578 -18.25 -28.875 1 94.56 55 SER B N 1
ATOM 1961 C CA . SER B 1 55 ? -4.848 -18.953 -28.75 1 94.56 55 SER B CA 1
ATOM 1962 C C . SER B 1 55 ? -5.117 -19.844 -29.969 1 94.56 55 SER B C 1
ATOM 1964 O O . SER B 1 55 ? -4.793 -19.469 -31.094 1 94.56 55 SER B O 1
ATOM 1966 N N . THR B 1 56 ? -5.57 -21.016 -29.688 1 91 56 THR B N 1
ATOM 1967 C CA . THR B 1 56 ? -5.938 -21.938 -30.75 1 91 56 THR B CA 1
ATOM 1968 C C . THR B 1 56 ? -7.387 -22.391 -30.594 1 91 56 THR B C 1
ATOM 1970 O O . THR B 1 56 ? -7.832 -22.703 -29.484 1 91 56 THR B O 1
ATOM 1973 N N . PRO B 1 57 ? -8.055 -22.375 -31.734 1 87.81 57 PRO B N 1
ATOM 1974 C CA . PRO B 1 57 ? -9.43 -22.891 -31.672 1 87.81 57 PRO B CA 1
ATOM 1975 C C . PRO B 1 57 ? -9.492 -24.359 -31.266 1 87.81 57 PRO B C 1
ATOM 1977 O O . PRO B 1 57 ? -8.648 -25.156 -31.688 1 87.81 57 PRO B O 1
ATOM 1980 N N . VAL B 1 58 ? -10.148 -24.641 -30.312 1 79.88 58 VAL B N 1
ATOM 1981 C CA . VAL B 1 58 ? -10.367 -26.031 -29.922 1 79.88 58 VAL B CA 1
ATOM 1982 C C . VAL B 1 58 ? -11.805 -26.438 -30.234 1 79.88 58 VAL B C 1
ATOM 1984 O O . VAL B 1 58 ? -12.75 -25.703 -29.922 1 79.88 58 VAL B O 1
ATOM 1987 N N . GLU B 1 59 ? -11.914 -27.344 -31.25 1 68.56 59 GLU B N 1
ATOM 1988 C CA . GLU B 1 59 ? -13.242 -27.828 -31.625 1 68.56 59 GLU B CA 1
ATOM 1989 C C . GLU B 1 59 ? -13.898 -28.594 -30.469 1 68.56 59 GLU B C 1
ATOM 1991 O O . GLU B 1 59 ? -13.273 -29.453 -29.859 1 68.56 59 GLU B O 1
ATOM 1996 N N . GLN B 1 60 ? -14.641 -27.875 -29.734 1 64.81 60 GLN B N 1
ATOM 1997 C CA . GLN B 1 60 ? -15.414 -28.703 -28.812 1 64.81 60 GLN B CA 1
ATOM 1998 C C . GLN B 1 60 ? -16.844 -28.891 -29.312 1 64.81 60 GLN B C 1
ATOM 2000 O O . GLN B 1 60 ? -17.312 -28.141 -30.172 1 64.81 60 GLN B O 1
ATOM 2005 N N . ALA B 1 61 ? -17.469 -30.047 -28.859 1 59.44 61 ALA B N 1
ATOM 2006 C CA . ALA B 1 61 ? -18.781 -30.469 -29.328 1 59.44 61 ALA B CA 1
ATOM 2007 C C . ALA B 1 61 ? -19.734 -29.266 -29.422 1 59.44 61 ALA B C 1
ATOM 2009 O O . ALA B 1 61 ? -20.531 -29.172 -30.359 1 59.44 61 ALA B O 1
ATOM 2010 N N . ARG B 1 62 ? -19.812 -28.453 -28.438 1 57.53 62 ARG B N 1
ATOM 2011 C CA . ARG B 1 62 ? -20.938 -27.531 -28.391 1 57.53 62 ARG B CA 1
ATOM 2012 C C . ARG B 1 62 ? -20.469 -26.094 -28.531 1 57.53 62 ARG B C 1
ATOM 2014 O O . ARG B 1 62 ? -21.266 -25.156 -28.375 1 57.53 62 ARG B O 1
ATOM 2021 N N . GLY B 1 63 ? -19.109 -25.984 -29.078 1 61.19 63 GLY B N 1
ATOM 2022 C CA . GLY B 1 63 ? -18.781 -24.594 -29.344 1 61.19 63 GLY B CA 1
ATOM 2023 C C . GLY B 1 63 ? -17.281 -24.359 -29.516 1 61.19 63 GLY B C 1
ATOM 2024 O O . GLY B 1 63 ? -16.484 -25.281 -29.312 1 61.19 63 GLY B O 1
ATOM 2025 N N . ARG B 1 64 ? -17.047 -23.312 -30.344 1 64.12 64 ARG B N 1
ATOM 2026 C CA . ARG B 1 64 ? -15.656 -22.969 -30.609 1 64.12 64 ARG B CA 1
ATOM 2027 C C . ARG B 1 64 ? -15.008 -22.328 -29.375 1 64.12 64 ARG B C 1
ATOM 2029 O O . ARG B 1 64 ? -15.422 -21.266 -28.938 1 64.12 64 ARG B O 1
ATOM 2036 N N . LYS B 1 65 ? -14.328 -23.078 -28.594 1 78.56 65 LYS B N 1
ATOM 2037 C CA . LYS B 1 65 ? -13.547 -22.531 -27.484 1 78.56 65 LYS B CA 1
ATOM 2038 C C . LYS B 1 65 ? -12.086 -22.328 -27.875 1 78.56 65 LYS B C 1
ATOM 2040 O O . LYS B 1 65 ? -11.617 -22.906 -28.859 1 78.56 65 LYS B O 1
ATOM 2045 N N . ARG B 1 66 ? -11.578 -21.25 -27.328 1 88.56 66 ARG B N 1
ATOM 2046 C CA . ARG B 1 66 ? -10.156 -21 -27.562 1 88.56 66 ARG B CA 1
ATOM 2047 C C . ARG B 1 66 ? -9.32 -21.469 -26.359 1 88.56 66 ARG B C 1
ATOM 2049 O O . ARG B 1 66 ? -9.734 -21.328 -25.219 1 88.56 66 ARG B O 1
ATOM 2056 N N . ALA B 1 67 ? -8.297 -22.141 -26.734 1 93.06 67 ALA B N 1
ATOM 2057 C CA . ALA B 1 67 ? -7.32 -22.516 -25.719 1 93.06 67 ALA B CA 1
ATOM 2058 C C . ALA B 1 67 ? -6.066 -21.641 -25.812 1 93.06 67 ALA B C 1
ATOM 2060 O O . ALA B 1 67 ? -5.59 -21.359 -26.906 1 93.06 67 ALA B O 1
ATOM 2061 N N . TYR B 1 68 ? -5.598 -21.25 -24.641 1 96.62 68 TYR B N 1
ATOM 2062 C CA . TYR B 1 68 ? -4.441 -20.359 -24.594 1 96.62 68 TYR B CA 1
ATOM 2063 C C . TYR B 1 68 ? -3.213 -21.094 -24.062 1 96.62 68 TYR B C 1
ATOM 2065 O O . TYR B 1 68 ? -3.318 -21.922 -23.156 1 96.62 68 TYR B O 1
ATOM 2073 N N . ARG B 1 69 ? -2.111 -20.719 -24.641 1 96.88 69 ARG B N 1
ATOM 2074 C CA . ARG B 1 69 ? -0.831 -21.203 -24.125 1 96.88 69 ARG B CA 1
ATOM 2075 C C . ARG B 1 69 ? 0.212 -20.094 -24.125 1 96.88 69 ARG B C 1
ATOM 2077 O O . ARG B 1 69 ? 0.156 -19.172 -24.953 1 96.88 69 ARG B O 1
ATOM 2084 N N . ILE B 1 70 ? 1.125 -20.219 -23.203 1 97.69 70 ILE B N 1
ATOM 2085 C CA . ILE B 1 70 ? 2.215 -19.25 -23.125 1 97.69 70 ILE B CA 1
ATOM 2086 C C . ILE B 1 70 ? 3.277 -19.578 -24.172 1 97.69 70 ILE B C 1
ATOM 2088 O O . ILE B 1 70 ? 3.576 -20.75 -24.406 1 97.69 70 ILE B O 1
ATOM 2092 N N . LEU B 1 71 ? 3.807 -18.578 -24.75 1 98 71 LEU B N 1
ATOM 2093 C CA . LEU B 1 71 ? 4.875 -18.719 -25.734 1 98 71 LEU B CA 1
ATOM 2094 C C . LEU B 1 71 ? 6.234 -18.438 -25.109 1 98 71 LEU B C 1
ATOM 2096 O O . LEU B 1 71 ? 6.312 -17.922 -23.984 1 98 71 LEU B O 1
ATOM 2100 N N . PRO B 1 72 ? 7.34 -18.828 -25.812 1 97.62 72 PRO B N 1
ATOM 2101 C CA . PRO B 1 72 ? 8.68 -18.609 -25.266 1 97.62 72 PRO B CA 1
ATOM 2102 C C . PRO B 1 72 ? 8.93 -17.141 -24.891 1 97.62 72 PRO B C 1
ATOM 2104 O O . PRO B 1 72 ? 9.57 -16.875 -23.875 1 97.62 72 PRO B O 1
ATOM 2107 N N . ALA B 1 73 ? 8.375 -16.281 -25.609 1 97.94 73 ALA B N 1
ATOM 2108 C CA . ALA B 1 73 ? 8.547 -14.867 -25.312 1 97.94 73 ALA B CA 1
ATOM 2109 C C . ALA B 1 73 ? 7.859 -14.492 -24 1 97.94 73 ALA B C 1
ATOM 2111 O O . ALA B 1 73 ? 8.367 -13.664 -23.234 1 97.94 73 ALA B O 1
ATOM 2112 N N . GLY B 1 74 ? 6.703 -15.039 -23.812 1 97.81 74 GLY B N 1
ATOM 2113 C CA . GLY B 1 74 ? 6.004 -14.828 -22.562 1 97.81 74 GLY B CA 1
ATOM 2114 C C . GLY B 1 74 ? 6.758 -15.375 -21.359 1 97.81 74 GLY B C 1
ATOM 2115 O O . GLY B 1 74 ? 6.793 -14.742 -20.312 1 97.81 74 GLY B O 1
ATOM 2116 N N . ARG B 1 75 ? 7.375 -16.547 -21.516 1 96.94 75 ARG B N 1
ATOM 2117 C CA . ARG B 1 75 ? 8.18 -17.141 -20.453 1 96.94 75 ARG B CA 1
ATOM 2118 C C . ARG B 1 75 ? 9.398 -16.281 -20.141 1 96.94 75 ARG B C 1
ATOM 2120 O O . ARG B 1 75 ? 9.766 -16.094 -18.984 1 96.94 75 ARG B O 1
ATOM 2127 N N . LYS B 1 76 ? 9.938 -15.789 -21.203 1 96.56 76 LYS B N 1
ATOM 2128 C CA . LYS B 1 76 ? 11.094 -14.914 -21.031 1 96.56 76 LYS B CA 1
ATOM 2129 C C . LYS B 1 76 ? 10.719 -13.656 -20.266 1 96.56 76 LYS B C 1
ATOM 2131 O O . LYS B 1 76 ? 11.453 -13.227 -19.359 1 96.56 76 LYS B O 1
ATOM 2136 N N . GLU B 1 77 ? 9.617 -13.086 -20.609 1 96.25 77 GLU B N 1
ATOM 2137 C CA . GLU B 1 77 ? 9.133 -11.906 -19.906 1 96.25 77 GLU B CA 1
ATOM 2138 C C . GLU B 1 77 ? 8.852 -12.211 -18.438 1 96.25 77 GLU B C 1
ATOM 2140 O O . GLU B 1 77 ? 9.18 -11.414 -17.562 1 96.25 77 GLU B O 1
ATOM 2145 N N . LEU B 1 78 ? 8.25 -13.312 -18.219 1 95.25 78 LEU B N 1
ATOM 2146 C CA . LEU B 1 78 ? 7.945 -13.719 -16.859 1 95.25 78 LEU B CA 1
ATOM 2147 C C . LEU B 1 78 ? 9.219 -13.859 -16.031 1 95.25 78 LEU B C 1
ATOM 2149 O O . LEU B 1 78 ? 9.289 -13.367 -14.906 1 95.25 78 LEU B O 1
ATOM 2153 N N . LYS B 1 79 ? 10.234 -14.438 -16.578 1 95.44 79 LYS B N 1
ATOM 2154 C CA . LYS B 1 79 ? 11.508 -14.602 -15.883 1 95.44 79 LYS B CA 1
ATOM 2155 C C . LYS B 1 79 ? 12.156 -13.25 -15.602 1 95.44 79 LYS B C 1
ATOM 2157 O O . LYS B 1 79 ? 12.664 -13.016 -14.5 1 95.44 79 LYS B O 1
ATOM 2162 N N . ARG B 1 80 ? 12.086 -12.383 -16.531 1 94.38 80 ARG B N 1
ATOM 2163 C CA . ARG B 1 80 ? 12.641 -11.039 -16.359 1 94.38 80 ARG B CA 1
ATOM 2164 C C . ARG B 1 80 ? 11.938 -10.297 -15.227 1 94.38 80 ARG B C 1
ATOM 2166 O O . ARG B 1 80 ? 12.586 -9.688 -14.375 1 94.38 80 ARG B O 1
ATOM 2173 N N . TRP B 1 81 ? 10.695 -10.352 -15.266 1 95 81 TRP B N 1
ATOM 2174 C CA . TRP B 1 81 ? 9.875 -9.641 -14.297 1 95 81 TRP B CA 1
ATOM 2175 C C . TRP B 1 81 ? 10.133 -10.148 -12.883 1 95 81 TRP B C 1
ATOM 2177 O O . TRP B 1 81 ? 10.219 -9.352 -11.938 1 95 81 TRP B O 1
ATOM 2187 N N . ILE B 1 82 ? 10.242 -11.5 -12.734 1 92.56 82 ILE B N 1
ATOM 2188 C CA . ILE B 1 82 ? 10.469 -12.117 -11.43 1 92.56 82 ILE B CA 1
ATOM 2189 C C . ILE B 1 82 ? 11.758 -11.586 -10.82 1 92.56 82 ILE B C 1
ATOM 2191 O O . ILE B 1 82 ? 11.828 -11.328 -9.617 1 92.56 82 ILE B O 1
ATOM 2195 N N . ALA B 1 83 ? 12.711 -11.352 -11.641 1 85.56 83 ALA B N 1
ATOM 2196 C CA . ALA B 1 83 ? 14.055 -11 -11.18 1 85.56 83 ALA B CA 1
ATOM 2197 C C . ALA B 1 83 ? 14.211 -9.484 -11.039 1 85.56 83 ALA B C 1
ATOM 2199 O O . ALA B 1 83 ? 15.242 -9 -10.578 1 85.56 83 ALA B O 1
ATOM 2200 N N . GLN B 1 84 ? 13.273 -8.797 -11.461 1 89.5 84 GLN B N 1
ATOM 2201 C CA . GLN B 1 84 ? 13.367 -7.336 -11.438 1 89.5 84 GLN B CA 1
ATOM 2202 C C . GLN B 1 84 ? 13.531 -6.812 -10.016 1 89.5 84 GLN B C 1
ATOM 2204 O O . GLN B 1 84 ? 12.805 -7.227 -9.109 1 89.5 84 GLN B O 1
ATOM 2209 N N . ARG B 1 85 ? 14.484 -5.895 -9.914 1 88.62 85 ARG B N 1
ATOM 2210 C CA . ARG B 1 85 ? 14.711 -5.246 -8.633 1 88.62 85 ARG B CA 1
ATOM 2211 C C . ARG B 1 85 ? 13.516 -4.383 -8.234 1 88.62 85 ARG B C 1
ATOM 2213 O O . ARG B 1 85 ? 12.938 -3.695 -9.078 1 88.62 85 ARG B O 1
ATOM 2220 N N . ASP B 1 86 ? 13.164 -4.574 -7.051 1 83.88 86 ASP B N 1
ATOM 2221 C CA . ASP B 1 86 ? 12.039 -3.83 -6.492 1 83.88 86 ASP B CA 1
ATOM 2222 C C . ASP B 1 86 ? 12.367 -3.299 -5.102 1 83.88 86 ASP B C 1
ATOM 2224 O O . ASP B 1 86 ? 12.055 -3.943 -4.094 1 83.88 86 ASP B O 1
ATOM 2228 N N . ASP B 1 87 ? 12.805 -2.068 -4.98 1 84.94 87 ASP B N 1
ATOM 2229 C CA . ASP B 1 87 ? 13.227 -1.485 -3.711 1 84.94 87 ASP B CA 1
ATOM 2230 C C . ASP B 1 87 ? 12.023 -1.105 -2.85 1 84.94 87 ASP B C 1
ATOM 2232 O O . ASP B 1 87 ? 10.945 -0.813 -3.373 1 84.94 87 ASP B O 1
ATOM 2236 N N . PRO B 1 88 ? 12.203 -1.146 -1.549 1 79 88 PRO B N 1
ATOM 2237 C CA . PRO B 1 88 ? 11.133 -0.667 -0.679 1 79 88 PRO B CA 1
ATOM 2238 C C . PRO B 1 88 ? 10.672 0.744 -1.033 1 79 88 PRO B C 1
ATOM 2240 O O . PRO B 1 88 ? 11.492 1.613 -1.324 1 79 88 PRO B O 1
ATOM 2243 N N . LYS B 1 89 ? 9.422 0.816 -1.079 1 74.88 89 LYS B N 1
ATOM 2244 C CA . LYS B 1 89 ? 8.836 2.113 -1.406 1 74.88 89 LYS B CA 1
ATOM 2245 C C . LYS B 1 89 ? 8.656 2.965 -0.154 1 74.88 89 LYS B C 1
ATOM 2247 O O . LYS B 1 89 ? 8.453 2.436 0.94 1 74.88 89 LYS B O 1
ATOM 2252 N N . PRO B 1 90 ? 8.719 4.309 -0.326 1 73.56 90 PRO B N 1
ATOM 2253 C CA . PRO B 1 90 ? 8.469 5.172 0.829 1 73.56 90 PRO B CA 1
ATOM 2254 C C . PRO B 1 90 ? 7.051 5.031 1.378 1 73.56 90 PRO B C 1
ATOM 2256 O O . PRO B 1 90 ? 6.121 4.73 0.625 1 73.56 90 PRO B O 1
ATOM 2259 N N . LEU B 1 91 ? 6.98 5.266 2.668 1 73.69 91 LEU B N 1
ATOM 2260 C CA . LEU B 1 91 ? 5.676 5.211 3.314 1 73.69 91 LEU B CA 1
ATOM 2261 C C . LEU B 1 91 ? 4.809 6.391 2.887 1 73.69 91 LEU B C 1
ATOM 2263 O O . LEU B 1 91 ? 5.266 7.535 2.883 1 73.69 91 LEU B O 1
ATOM 2267 N N . ARG B 1 92 ? 3.713 6.191 2.26 1 71.75 92 ARG B N 1
ATOM 2268 C CA . ARG B 1 92 ? 2.666 7.176 2.004 1 71.75 92 ARG B CA 1
ATOM 2269 C C . ARG B 1 92 ? 1.388 6.824 2.76 1 71.75 92 ARG B C 1
ATOM 2271 O O . ARG B 1 92 ? 0.763 5.797 2.488 1 71.75 92 ARG B O 1
ATOM 2278 N N . ASP B 1 93 ? 1.126 7.629 3.734 1 76.75 93 ASP B N 1
ATOM 2279 C CA . ASP B 1 93 ? -0.019 7.297 4.574 1 76.75 93 ASP B CA 1
ATOM 2280 C C . ASP B 1 93 ? -1.076 8.398 4.523 1 76.75 93 ASP B C 1
ATOM 2282 O O . ASP B 1 93 ? -0.946 9.422 5.195 1 76.75 93 ASP B O 1
ATOM 2286 N N . GLU B 1 94 ? -2.014 8.188 3.793 1 85 94 GLU B N 1
ATOM 2287 C CA . GLU B 1 94 ? -3.086 9.164 3.635 1 85 94 GLU B CA 1
ATOM 2288 C C . GLU B 1 94 ? -3.783 9.438 4.965 1 85 94 GLU B C 1
ATOM 2290 O O . GLU B 1 94 ? -4.246 10.555 5.211 1 85 94 GLU B O 1
ATOM 2295 N N . LEU B 1 95 ? -3.803 8.5 5.832 1 87.38 95 LEU B N 1
ATOM 2296 C CA . LEU B 1 95 ? -4.461 8.664 7.121 1 87.38 95 LEU B CA 1
ATOM 2297 C C . LEU B 1 95 ? -3.762 9.734 7.957 1 87.38 95 LEU B C 1
ATOM 2299 O O . LEU B 1 95 ? -4.418 10.531 8.633 1 87.38 95 LEU B O 1
ATOM 2303 N N . MET B 1 96 ? -2.498 9.766 7.809 1 86.81 96 MET B N 1
ATOM 2304 C CA . MET B 1 96 ? -1.729 10.734 8.586 1 86.81 96 MET B CA 1
ATOM 2305 C C . MET B 1 96 ? -2.004 12.156 8.109 1 86.81 96 MET B C 1
ATOM 2307 O O . MET B 1 96 ? -2.127 13.07 8.922 1 86.81 96 MET B O 1
ATOM 2311 N N . ILE B 1 97 ? -2.115 12.359 6.887 1 89.69 97 ILE B N 1
ATOM 2312 C CA . ILE B 1 97 ? -2.426 13.672 6.344 1 89.69 97 ILE B CA 1
ATOM 2313 C C . ILE B 1 97 ? -3.838 14.086 6.75 1 89.69 97 ILE B C 1
ATOM 2315 O O . ILE B 1 97 ? -4.078 15.242 7.102 1 89.69 97 ILE B O 1
ATOM 2319 N N . ARG B 1 98 ? -4.715 13.164 6.766 1 92 98 ARG B N 1
ATOM 2320 C CA . ARG B 1 98 ? -6.086 13.445 7.18 1 92 98 ARG B CA 1
ATOM 2321 C C . ARG B 1 98 ? -6.141 13.891 8.641 1 92 98 ARG B C 1
ATOM 2323 O O . ARG B 1 98 ? -6.891 14.805 8.992 1 92 98 ARG B O 1
ATOM 2330 N N . LEU B 1 99 ? -5.383 13.281 9.414 1 91.75 99 LEU B N 1
ATOM 2331 C CA . LEU B 1 99 ? -5.355 13.625 10.836 1 91.75 99 LEU B CA 1
ATOM 2332 C C . LEU B 1 99 ? -4.852 15.047 11.039 1 91.75 99 LEU B C 1
ATOM 2334 O O . LEU B 1 99 ? -5.43 15.805 11.828 1 91.75 99 LEU B O 1
ATOM 2338 N N . ARG B 1 100 ? -3.846 15.398 10.336 1 89.19 100 ARG B N 1
ATOM 2339 C CA . ARG B 1 100 ? -3.307 16.75 10.438 1 89.19 100 ARG B CA 1
ATOM 2340 C C . ARG B 1 100 ? -4.301 17.781 9.914 1 89.19 100 ARG B C 1
ATOM 2342 O O . ARG B 1 100 ? -4.48 18.844 10.508 1 89.19 100 ARG B O 1
ATOM 2349 N N . ALA B 1 101 ? -4.867 17.406 8.875 1 92.5 101 ALA B N 1
ATOM 2350 C CA . ALA B 1 101 ? -5.859 18.281 8.281 1 92.5 101 ALA B CA 1
ATOM 2351 C C . ALA B 1 101 ? -7.055 18.484 9.203 1 92.5 101 ALA B C 1
ATOM 2353 O O . ALA B 1 101 ? -7.559 19.594 9.359 1 92.5 101 ALA B O 1
ATOM 2354 N N . GLU B 1 102 ? -7.523 17.469 9.781 1 92.62 102 GLU B N 1
ATOM 2355 C CA . GLU B 1 102 ? -8.641 17.516 10.719 1 92.62 102 GLU B CA 1
ATOM 2356 C C . GLU B 1 102 ? -8.359 18.5 11.852 1 92.62 102 GLU B C 1
ATOM 2358 O O . GLU B 1 102 ? -9.258 19.234 12.289 1 92.62 102 GLU B O 1
ATOM 2363 N N . ALA B 1 103 ? -7.191 18.562 12.312 1 88.12 103 ALA B N 1
ATOM 2364 C CA . ALA B 1 103 ? -6.805 19.422 13.43 1 88.12 103 ALA B CA 1
ATOM 2365 C C . ALA B 1 103 ? -6.918 20.906 13.055 1 88.12 103 ALA B C 1
ATOM 2367 O O . ALA B 1 103 ? -7.18 21.75 13.906 1 88.12 103 ALA B O 1
ATOM 2368 N N . VAL B 1 104 ? -6.84 21.172 11.805 1 89.75 104 VAL B N 1
ATOM 2369 C CA . VAL B 1 104 ? -6.754 22.578 11.438 1 89.75 104 VAL B CA 1
ATOM 2370 C C . VAL B 1 104 ? -8.086 23.031 10.844 1 89.75 104 VAL B C 1
ATOM 2372 O O . VAL B 1 104 ? -8.461 24.203 10.969 1 89.75 104 VAL B O 1
ATOM 2375 N N . VAL B 1 105 ? -8.773 22.094 10.281 1 92.62 105 VAL B N 1
ATOM 2376 C CA . VAL B 1 105 ? -9.977 22.562 9.609 1 92.62 105 VAL B CA 1
ATOM 2377 C C . VAL B 1 105 ? -11.211 21.875 10.203 1 92.62 105 VAL B C 1
ATOM 2379 O O . VAL B 1 105 ? -12.344 22.172 9.82 1 92.62 105 VAL B O 1
ATOM 2382 N N . GLY B 1 106 ? -10.984 21 11.078 1 88.56 106 GLY B N 1
ATOM 2383 C CA . GLY B 1 106 ? -12.086 20.234 11.633 1 88.56 106 GLY B CA 1
ATOM 2384 C C . GLY B 1 106 ? -13.023 21.062 12.492 1 88.56 106 GLY B C 1
ATOM 2385 O O . GLY B 1 106 ? -12.82 22.266 12.648 1 88.56 106 GLY B O 1
ATOM 2386 N N . PRO B 1 107 ? -14.047 20.484 12.867 1 90.12 107 PRO B N 1
ATOM 2387 C CA . PRO B 1 107 ? -14.43 19.078 12.781 1 90.12 107 PRO B CA 1
ATOM 2388 C C . PRO B 1 107 ? -15.031 18.703 11.43 1 90.12 107 PRO B C 1
ATOM 2390 O O . PRO B 1 107 ? -15.758 19.5 10.836 1 90.12 107 PRO B O 1
ATOM 2393 N N . THR B 1 108 ? -14.703 1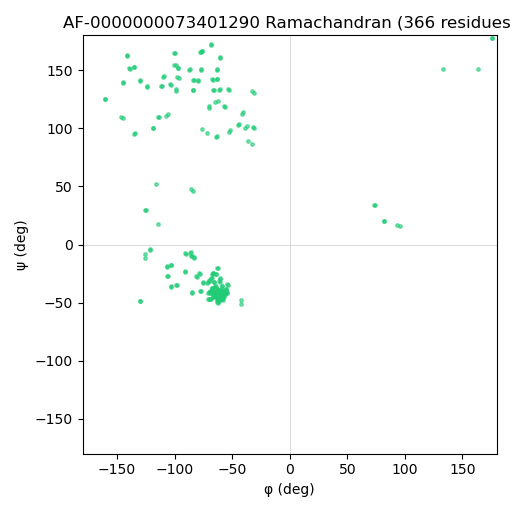7.453 10.883 1 92.94 108 THR B N 1
ATOM 2394 C CA . THR B 1 108 ? -15.164 17 9.586 1 92.94 108 THR B CA 1
ATOM 2395 C C . THR B 1 108 ? -15.859 15.641 9.711 1 92.94 108 THR B C 1
ATOM 2397 O O . THR B 1 108 ? -16.422 15.133 8.734 1 92.94 108 THR B O 1
ATOM 2400 N N . GLY B 1 109 ? -15.812 15.016 10.812 1 92.5 109 GLY B N 1
ATOM 2401 C CA . GLY B 1 109 ? -16.344 13.68 11 1 92.5 109 GLY B CA 1
ATOM 2402 C C . GLY B 1 109 ? -15.312 12.586 10.797 1 92.5 109 GLY B C 1
ATOM 2403 O O . GLY B 1 109 ? -15.656 11.422 10.586 1 92.5 109 GLY B O 1
ATOM 2404 N N . LEU B 1 110 ? -14.141 12.977 10.836 1 94.56 110 LEU B N 1
ATOM 2405 C CA . LEU B 1 110 ? -13.047 12.039 10.602 1 94.56 110 LEU B CA 1
ATOM 2406 C C . LEU B 1 110 ? -13.094 10.891 11.602 1 94.56 110 LEU B C 1
ATOM 2408 O O . LEU B 1 110 ? -12.914 9.727 11.227 1 94.56 110 LEU B O 1
ATOM 2412 N N . ALA B 1 111 ? -13.359 11.203 12.859 1 95.12 111 ALA B N 1
ATOM 2413 C CA . ALA B 1 111 ? -13.398 10.164 13.883 1 95.12 111 ALA B CA 1
ATOM 2414 C C . ALA B 1 111 ? -14.453 9.109 13.555 1 95.12 111 ALA B C 1
ATOM 2416 O O . ALA B 1 111 ? -14.203 7.91 13.695 1 95.12 111 ALA B O 1
ATOM 2417 N N . ASP B 1 112 ? -15.539 9.57 13.102 1 95.88 112 ASP B N 1
ATOM 2418 C CA . ASP B 1 112 ? -16.609 8.656 12.734 1 95.88 112 ASP B CA 1
ATOM 2419 C C . ASP B 1 112 ? -16.203 7.777 11.555 1 95.88 112 ASP B C 1
ATOM 2421 O O . ASP B 1 112 ? -16.484 6.574 11.539 1 95.88 112 ASP B O 1
ATOM 2425 N N . GLU B 1 113 ? -15.641 8.383 10.625 1 94.88 113 GLU B N 1
ATOM 2426 C CA . GLU B 1 113 ? -15.195 7.621 9.461 1 94.88 113 GLU B CA 1
ATOM 2427 C C . GLU B 1 113 ? -14.133 6.598 9.844 1 94.88 113 GLU B C 1
ATOM 2429 O O . GLU B 1 113 ? -14.148 5.465 9.359 1 94.88 113 GLU B O 1
ATOM 2434 N N . ILE B 1 114 ? -13.219 6.953 10.711 1 95.81 114 ILE B N 1
ATOM 2435 C CA . ILE B 1 114 ? -12.188 6.02 11.164 1 95.81 114 ILE B CA 1
ATOM 2436 C C . ILE B 1 114 ? -12.836 4.863 11.922 1 95.81 114 ILE B C 1
ATOM 2438 O O . ILE B 1 114 ? -12.445 3.707 11.75 1 95.81 114 ILE B O 1
ATOM 2442 N N . ARG B 1 115 ? -13.82 5.148 12.719 1 97.06 115 ARG B N 1
ATOM 2443 C CA . ARG B 1 115 ? -14.516 4.09 13.438 1 97.06 115 ARG B CA 1
ATOM 2444 C C . ARG B 1 115 ? -15.211 3.133 12.477 1 97.06 115 ARG B C 1
ATOM 2446 O O . ARG B 1 115 ? -15.172 1.915 12.672 1 97.06 115 ARG B O 1
ATOM 2453 N N . ARG B 1 116 ? -15.789 3.684 11.508 1 96.5 116 ARG B N 1
ATOM 2454 C CA . ARG B 1 116 ? -16.453 2.855 10.508 1 96.5 116 ARG B CA 1
ATOM 2455 C C . ARG B 1 116 ? -15.453 1.943 9.805 1 96.5 116 ARG B C 1
ATOM 2457 O O . ARG B 1 116 ? -15.68 0.738 9.68 1 96.5 116 ARG B O 1
ATOM 2464 N N . ARG B 1 117 ? -14.344 2.486 9.383 1 95 117 ARG B N 1
ATOM 2465 C CA . ARG B 1 117 ? -13.305 1.711 8.711 1 95 117 ARG B CA 1
ATOM 2466 C C . ARG B 1 117 ? -12.719 0.658 9.641 1 95 117 ARG B C 1
ATOM 2468 O O . ARG B 1 117 ? -12.414 -0.459 9.219 1 95 117 ARG B O 1
ATOM 2475 N N . LEU B 1 118 ? -12.516 1.091 10.867 1 97 118 LEU B N 1
ATOM 2476 C CA . LEU B 1 118 ? -11.984 0.179 11.875 1 97 118 LEU B CA 1
ATOM 2477 C C . LEU B 1 118 ? -12.852 -1.073 11.984 1 97 118 LEU B C 1
ATOM 2479 O O . LEU B 1 118 ? -12.328 -2.191 12.016 1 97 118 LEU B O 1
ATOM 2483 N N . GLU B 1 119 ? -14.117 -0.895 11.953 1 97.44 119 GLU B N 1
ATOM 2484 C CA . GLU B 1 119 ? -15.039 -2.027 12.047 1 97.44 119 GLU B CA 1
ATOM 2485 C C . GLU B 1 119 ? -14.945 -2.912 10.805 1 97.44 119 GLU B C 1
ATOM 2487 O O . GLU B 1 119 ? -14.969 -4.141 10.906 1 97.44 119 GLU B O 1
ATOM 2492 N N . LEU B 1 120 ? -14.805 -2.352 9.711 1 96.06 120 LEU B N 1
ATOM 2493 C CA . LEU B 1 120 ? -14.648 -3.125 8.484 1 96.06 120 LEU B CA 1
ATOM 2494 C C . LEU B 1 120 ? -13.367 -3.945 8.523 1 96.06 120 LEU B C 1
ATOM 2496 O O . LEU B 1 120 ? -13.359 -5.113 8.133 1 96.06 120 LEU B O 1
ATOM 2500 N N . HIS B 1 121 ? -12.312 -3.346 9.016 1 95.88 121 HIS B N 1
ATOM 2501 C CA . HIS B 1 121 ? -11.047 -4.062 9.133 1 95.88 121 HIS B CA 1
ATOM 2502 C C . HIS B 1 121 ? -11.141 -5.191 10.148 1 95.88 121 HIS B C 1
ATOM 2504 O O . HIS B 1 121 ? -10.578 -6.27 9.945 1 95.88 121 HIS B O 1
ATOM 2510 N N . ARG B 1 122 ? -11.836 -4.922 11.219 1 97.94 122 ARG B N 1
ATOM 2511 C CA . ARG B 1 122 ? -12.016 -5.949 12.242 1 97.94 122 ARG B CA 1
ATOM 2512 C C . ARG B 1 122 ? -12.789 -7.141 11.688 1 97.94 122 ARG B C 1
ATOM 2514 O O . ARG B 1 122 ? -12.445 -8.289 11.961 1 97.94 122 ARG B O 1
ATOM 2521 N N . GLN B 1 123 ? -13.789 -6.859 10.922 1 97.12 123 GLN B N 1
ATOM 2522 C CA . GLN B 1 123 ? -14.578 -7.922 10.305 1 97.12 123 GLN B CA 1
ATOM 2523 C C . GLN B 1 123 ? -13.734 -8.734 9.32 1 97.12 123 GLN B C 1
ATOM 2525 O O . GLN B 1 123 ? -13.797 -9.961 9.312 1 97.12 123 GLN B O 1
ATOM 2530 N N . LYS B 1 124 ? -12.953 -8.094 8.586 1 94.31 124 LYS B N 1
ATOM 2531 C CA . LYS B 1 124 ? -12.086 -8.773 7.625 1 94.31 124 LYS B CA 1
ATOM 2532 C C . LYS B 1 124 ? -11.039 -9.625 8.344 1 94.31 124 LYS B C 1
ATOM 2534 O O . LYS B 1 124 ? -10.766 -10.75 7.934 1 94.31 124 LYS B O 1
ATOM 2539 N N . LEU B 1 125 ? -10.43 -9.047 9.383 1 96.06 125 LEU B N 1
ATOM 2540 C CA . LEU B 1 125 ? -9.453 -9.797 10.156 1 96.06 125 LEU B CA 1
ATOM 2541 C C . LEU B 1 125 ? -10.078 -11.062 10.742 1 96.06 125 LEU B C 1
ATOM 2543 O O . LEU B 1 125 ? -9.477 -12.133 10.695 1 96.06 125 LEU B O 1
ATOM 2547 N N . ALA B 1 126 ? -11.297 -10.914 11.305 1 97.44 126 ALA B N 1
ATOM 2548 C CA . ALA B 1 126 ? -12 -12.055 11.875 1 97.44 126 ALA B CA 1
ATOM 2549 C C . ALA B 1 126 ? -12.242 -13.133 10.82 1 97.44 126 ALA B C 1
ATOM 2551 O O . ALA B 1 126 ? -12.047 -14.32 11.086 1 97.44 126 ALA B O 1
ATOM 2552 N N . LEU B 1 127 ? -12.633 -12.719 9.68 1 94.44 127 LEU B N 1
ATOM 2553 C CA . LEU B 1 127 ? -12.859 -13.656 8.586 1 94.44 127 LEU B CA 1
ATOM 2554 C C . LEU B 1 127 ? -11.57 -14.383 8.219 1 94.44 127 LEU B C 1
ATOM 2556 O O . LEU B 1 127 ? -11.562 -15.602 8.055 1 94.44 127 LEU B O 1
ATOM 2560 N N . TYR B 1 128 ? -10.5 -13.703 8.062 1 93.31 128 TYR B N 1
ATOM 2561 C CA . TYR B 1 128 ? -9.227 -14.305 7.707 1 93.31 128 TYR B CA 1
ATOM 2562 C C . TYR B 1 128 ? -8.773 -15.305 8.766 1 93.31 128 TYR B C 1
ATOM 2564 O O . TYR B 1 128 ? -8.266 -16.375 8.438 1 93.31 128 TYR B O 1
ATOM 2572 N N . ARG B 1 129 ? -8.914 -14.898 9.992 1 96.06 129 ARG B N 1
ATOM 2573 C CA . ARG B 1 129 ? -8.516 -15.789 11.078 1 96.06 129 ARG B CA 1
ATOM 2574 C C . ARG B 1 129 ? -9.359 -17.062 11.078 1 96.06 129 ARG B C 1
ATOM 2576 O O . ARG B 1 129 ? -8.859 -18.141 11.383 1 96.06 129 ARG B O 1
ATOM 2583 N N . GLU B 1 130 ? -10.602 -16.938 10.805 1 95.62 130 GLU B N 1
ATOM 2584 C CA . GLU B 1 130 ? -11.469 -18.109 10.68 1 95.62 130 GLU B CA 1
ATOM 2585 C C . GLU B 1 130 ? -11.008 -19.016 9.547 1 95.62 130 GLU B C 1
ATOM 2587 O O . GLU B 1 130 ? -10.953 -20.234 9.711 1 95.62 130 GLU B O 1
ATOM 2592 N N . ILE B 1 131 ? -10.719 -18.453 8.43 1 91.5 131 ILE B N 1
ATOM 2593 C CA . ILE B 1 131 ? -10.211 -19.219 7.297 1 91.5 131 ILE B CA 1
ATOM 2594 C C . ILE B 1 131 ? -8.922 -19.938 7.688 1 91.5 131 ILE B C 1
ATOM 2596 O O . ILE B 1 131 ? -8.742 -21.109 7.391 1 91.5 131 ILE B O 1
ATOM 2600 N N . GLU B 1 132 ? -8.055 -19.219 8.344 1 92.62 132 GLU B N 1
ATOM 2601 C CA . GLU B 1 132 ? -6.781 -19.797 8.75 1 92.62 132 GLU B CA 1
ATOM 2602 C C . GLU B 1 132 ? -6.988 -21.016 9.664 1 92.62 132 GLU B C 1
ATOM 2604 O O . GLU B 1 132 ? -6.371 -22.062 9.469 1 92.62 132 GLU B O 1
ATOM 2609 N N . ALA B 1 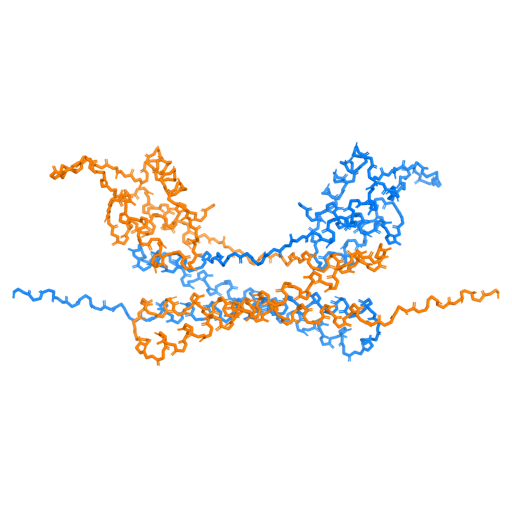133 ? -7.879 -20.891 10.594 1 93.75 133 ALA B N 1
ATOM 2610 C CA . ALA B 1 133 ? -8.148 -21.938 11.578 1 93.75 133 ALA B CA 1
ATOM 2611 C C . ALA B 1 133 ? -8.812 -23.141 10.922 1 93.75 133 ALA B C 1
ATOM 2613 O O . ALA B 1 133 ? -8.594 -24.281 11.328 1 93.75 133 ALA B O 1
ATOM 2614 N N . ARG B 1 134 ? -9.547 -22.906 9.953 1 91.19 134 ARG B N 1
ATOM 2615 C CA . ARG B 1 134 ? -10.312 -23.969 9.297 1 91.19 134 ARG B CA 1
ATOM 2616 C C . ARG B 1 134 ? -9.461 -24.688 8.258 1 91.19 134 ARG B C 1
ATOM 2618 O O . ARG B 1 134 ? -9.469 -25.922 8.188 1 91.19 134 ARG B O 1
ATOM 2625 N N . ASP B 1 135 ? -8.727 -23.938 7.555 1 87.88 135 ASP B N 1
ATOM 2626 C CA . ASP B 1 135 ? -8.164 -24.484 6.328 1 87.88 135 ASP B CA 1
ATOM 2627 C C . ASP B 1 135 ? -6.668 -24.766 6.488 1 87.88 135 ASP B C 1
ATOM 2629 O O . ASP B 1 135 ? -6.078 -25.5 5.691 1 87.88 135 ASP B O 1
ATOM 2633 N N . PHE B 1 136 ? -6.023 -24.156 7.465 1 88.69 136 PHE B N 1
ATOM 2634 C CA . PHE B 1 136 ? -4.57 -24.266 7.5 1 88.69 136 PHE B CA 1
ATOM 2635 C C . PHE B 1 136 ? -4.098 -24.812 8.844 1 88.69 136 PHE B C 1
ATOM 2637 O O . PHE B 1 136 ? -3.074 -24.375 9.375 1 88.69 136 PHE B O 1
ATOM 2644 N N . THR B 1 137 ? -4.828 -25.562 9.469 1 80.31 137 THR B N 1
ATOM 2645 C CA . THR B 1 137 ? -4.488 -26.188 10.742 1 80.31 137 THR B CA 1
ATOM 2646 C C . THR B 1 137 ? -3.549 -27.375 10.531 1 80.31 137 THR B C 1
ATOM 2648 O O . THR B 1 137 ? -2.795 -27.734 11.438 1 80.31 137 THR B O 1
ATOM 2651 N N . HIS B 1 138 ? -3.543 -28.047 9.32 1 74.12 138 HIS B N 1
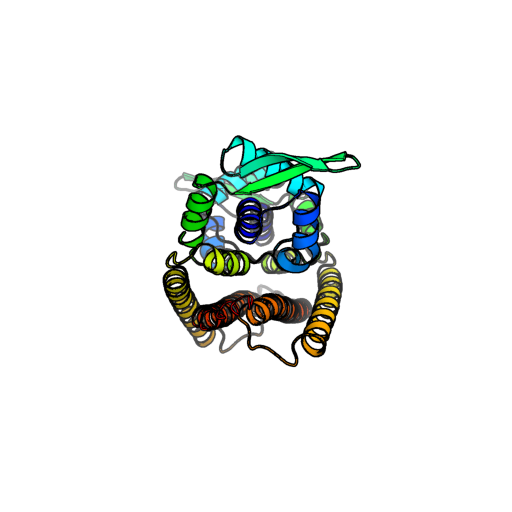ATOM 2652 C CA . HIS B 1 138 ? -2.74 -29.234 9.039 1 74.12 138 HIS B CA 1
ATOM 2653 C C . HIS B 1 138 ? -2.189 -29.203 7.617 1 74.12 138 HIS B C 1
ATOM 2655 O O . HIS B 1 138 ? -2.637 -28.406 6.793 1 74.12 138 HIS B O 1
ATOM 2661 N N . GLY B 1 139 ? -1.252 -29.984 7.441 1 66.06 139 GLY B N 1
ATOM 2662 C CA . GLY B 1 139 ? -0.826 -30.312 6.09 1 66.06 139 GLY B CA 1
ATOM 2663 C C . GLY B 1 139 ? -0.072 -29.172 5.418 1 66.06 139 GLY B C 1
ATOM 2664 O O . GLY B 1 139 ? -0.246 -28.938 4.223 1 66.06 139 GLY B O 1
ATOM 2665 N N . MET B 1 140 ? 0.669 -28.438 6.219 1 73.25 140 MET B N 1
ATOM 2666 C CA . MET B 1 140 ? 1.452 -27.359 5.621 1 73.25 140 MET B CA 1
ATOM 2667 C C . MET B 1 140 ? 2.779 -27.875 5.086 1 73.25 140 MET B C 1
ATOM 2669 O O . MET B 1 140 ? 3.822 -27.25 5.266 1 73.25 140 MET B O 1
ATOM 2673 N N . ASP B 1 141 ? 2.566 -29.016 4.371 1 78.94 141 ASP B N 1
ATOM 2674 C CA . ASP B 1 141 ? 3.803 -29.688 3.99 1 78.94 141 ASP B CA 1
ATOM 2675 C C . ASP B 1 141 ? 4.141 -29.438 2.523 1 78.94 141 ASP B C 1
ATOM 2677 O O . ASP B 1 141 ? 5.277 -29.656 2.094 1 78.94 141 ASP B O 1
ATOM 2681 N N . THR B 1 142 ? 3.186 -29.016 1.777 1 83.12 142 THR B N 1
ATOM 2682 C CA . THR B 1 142 ? 3.5 -28.781 0.374 1 83.12 142 THR B CA 1
ATOM 2683 C C . THR B 1 142 ? 3.807 -27.297 0.136 1 83.12 142 THR B C 1
ATOM 2685 O O . THR B 1 142 ? 3.328 -26.438 0.872 1 83.12 142 THR B O 1
ATOM 2688 N N . LYS B 1 143 ? 4.613 -27.062 -0.846 1 84.19 143 LYS B N 1
ATOM 2689 C CA . LYS B 1 143 ? 4.938 -25.688 -1.229 1 84.19 143 LYS B CA 1
ATOM 2690 C C . LYS B 1 143 ? 3.678 -24.906 -1.58 1 84.19 143 LYS B C 1
ATOM 2692 O O . LYS B 1 143 ? 3.549 -23.734 -1.216 1 84.19 143 LYS B O 1
ATOM 2697 N N . GLU B 1 144 ? 2.797 -25.594 -2.266 1 79.88 144 GLU B N 1
ATOM 2698 C CA . GLU B 1 144 ? 1.555 -24.953 -2.682 1 79.88 144 GLU B CA 1
ATOM 2699 C C . GLU B 1 144 ? 0.732 -24.516 -1.475 1 79.88 144 GLU B C 1
ATOM 2701 O O . GLU B 1 144 ? 0.233 -23.391 -1.436 1 79.88 144 GLU B O 1
ATOM 2706 N N . ARG B 1 145 ? 0.605 -25.375 -0.585 1 85.06 145 ARG B N 1
ATOM 2707 C CA . ARG B 1 145 ? -0.18 -25.062 0.607 1 85.06 145 ARG B CA 1
ATOM 2708 C C . ARG B 1 145 ? 0.472 -23.953 1.428 1 85.06 145 ARG B C 1
ATOM 2710 O O . ARG B 1 145 ? -0.217 -23.094 1.971 1 85.06 145 ARG B O 1
ATOM 2717 N N . ARG B 1 146 ? 1.734 -23.953 1.504 1 88.75 146 ARG B N 1
ATOM 2718 C CA . ARG B 1 146 ? 2.461 -22.922 2.236 1 88.75 146 ARG B CA 1
ATOM 2719 C C . ARG B 1 146 ? 2.312 -21.562 1.559 1 88.75 146 ARG B C 1
ATOM 2721 O O . ARG B 1 146 ? 2.236 -20.531 2.23 1 88.75 146 ARG B O 1
ATOM 2728 N N . LEU B 1 147 ? 2.312 -21.609 0.307 1 86.69 147 LEU B N 1
ATOM 2729 C CA . LEU B 1 147 ? 2.107 -20.375 -0.441 1 86.69 147 LEU B CA 1
ATOM 2730 C C . LEU B 1 147 ? 0.711 -19.812 -0.193 1 86.69 147 LEU B C 1
ATOM 2732 O O . LEU B 1 147 ? 0.546 -18.609 -0.01 1 86.69 147 LEU B O 1
ATOM 2736 N N . GLN B 1 148 ? -0.244 -20.688 -0.212 1 84.56 148 GLN B N 1
ATOM 2737 C CA . GLN B 1 148 ? -1.613 -20.266 0.063 1 84.56 148 GLN B CA 1
ATOM 2738 C C . GLN B 1 148 ? -1.733 -19.672 1.462 1 84.56 148 GLN B C 1
ATOM 2740 O O . GLN B 1 148 ? -2.395 -18.641 1.649 1 84.56 148 GLN B O 1
ATOM 2745 N N . HIS B 1 149 ? -1.121 -20.281 2.377 1 91.06 149 HIS B N 1
ATOM 2746 C CA . HIS B 1 149 ? -1.145 -19.75 3.738 1 91.06 149 HIS B CA 1
ATOM 2747 C C . HIS B 1 149 ? -0.443 -18.406 3.826 1 91.06 149 HIS B C 1
ATOM 2749 O O . HIS B 1 149 ? -0.877 -17.516 4.57 1 91.06 149 HIS B O 1
ATOM 2755 N N . LEU B 1 150 ? 0.65 -18.25 3.119 1 91.06 150 LEU B N 1
ATOM 2756 C CA . LEU B 1 150 ? 1.415 -17.016 3.146 1 91.06 150 LEU B CA 1
ATOM 2757 C C . LEU B 1 150 ? 0.559 -15.836 2.688 1 91.06 150 LEU B C 1
ATOM 2759 O O . LEU B 1 150 ? 0.646 -14.742 3.252 1 91.06 150 LEU B O 1
ATOM 2763 N N . VAL B 1 151 ? -0.241 -16.016 1.749 1 87.31 151 VAL B N 1
ATOM 2764 C CA . VAL B 1 151 ? -1.136 -14.977 1.24 1 87.31 151 VAL B CA 1
ATOM 2765 C C . VAL B 1 151 ? -2.123 -14.562 2.33 1 87.31 151 VAL B C 1
ATOM 2767 O O . VAL B 1 151 ? -2.328 -13.375 2.574 1 87.31 151 VAL B O 1
ATOM 2770 N N . LEU B 1 152 ? -2.734 -15.586 2.922 1 89.19 152 LEU B N 1
ATOM 2771 C CA . LEU B 1 152 ? -3.672 -15.32 4.008 1 89.19 152 LEU B CA 1
ATOM 2772 C C . LEU B 1 152 ? -2.98 -14.602 5.16 1 89.19 152 LEU B C 1
ATOM 2774 O O . LEU B 1 152 ? -3.541 -13.672 5.742 1 89.19 152 LEU B O 1
ATOM 2778 N N . HIS B 1 153 ? -1.799 -15.047 5.41 1 92.88 153 HIS B N 1
ATOM 2779 C CA . HIS B 1 153 ? -1.026 -14.453 6.492 1 92.88 153 HIS B CA 1
ATOM 2780 C C . HIS B 1 153 ? -0.726 -12.984 6.207 1 92.88 153 HIS B C 1
ATOM 2782 O O . HIS B 1 153 ? -0.792 -12.148 7.109 1 92.88 153 HIS B O 1
ATOM 2788 N N . ALA B 1 154 ? -0.364 -12.656 5 1 91.88 154 ALA B N 1
ATOM 2789 C CA . ALA B 1 154 ? -0.16 -11.266 4.602 1 91.88 154 ALA B CA 1
ATOM 2790 C C . ALA B 1 154 ? -1.41 -10.43 4.863 1 91.88 154 ALA B C 1
ATOM 2792 O O . ALA B 1 154 ? -1.318 -9.297 5.34 1 91.88 154 ALA B O 1
ATOM 2793 N N . GLY B 1 155 ? -2.566 -10.984 4.535 1 91.69 155 GLY B N 1
ATOM 2794 C CA . GLY B 1 155 ? -3.826 -10.312 4.805 1 91.69 155 GLY B CA 1
ATOM 2795 C C . GLY B 1 155 ? -4.066 -10.07 6.285 1 91.69 155 GLY B C 1
ATOM 2796 O O . GLY B 1 155 ? -4.52 -9 6.68 1 91.69 155 GLY B O 1
ATOM 2797 N N . ILE B 1 156 ? -3.773 -11.062 7.012 1 94.56 156 ILE B N 1
ATOM 2798 C CA . ILE B 1 156 ? -3.945 -10.969 8.453 1 94.56 156 ILE B CA 1
ATOM 2799 C C . ILE B 1 156 ? -3.049 -9.859 9.008 1 94.56 156 ILE B C 1
ATOM 2801 O O . ILE B 1 156 ? -3.498 -9.023 9.797 1 94.56 156 ILE B O 1
ATOM 2805 N N . LEU B 1 157 ? -1.812 -9.836 8.578 1 94.19 157 LEU B N 1
ATOM 2806 C CA . LEU B 1 157 ? -0.879 -8.812 9.039 1 94.19 157 LEU B CA 1
ATOM 2807 C C . LEU B 1 157 ? -1.34 -7.426 8.609 1 94.19 157 LEU B C 1
ATOM 2809 O O . LEU B 1 157 ? -1.278 -6.477 9.391 1 94.19 157 LEU B O 1
ATOM 2813 N N . GLN B 1 158 ? -1.789 -7.328 7.406 1 92.94 158 GLN B N 1
ATOM 2814 C CA . GLN B 1 158 ? -2.248 -6.043 6.891 1 92.94 158 GLN B CA 1
ATOM 2815 C C . GLN B 1 158 ? -3.439 -5.523 7.691 1 92.94 158 GLN B C 1
ATOM 2817 O O . GLN B 1 158 ? -3.48 -4.348 8.062 1 92.94 158 GLN B O 1
ATOM 2822 N N . GLU B 1 159 ? -4.41 -6.359 7.914 1 94.44 159 GLU B N 1
ATOM 2823 C CA . GLU B 1 159 ? -5.586 -5.949 8.672 1 94.44 159 GLU B CA 1
ATOM 2824 C C . GLU B 1 159 ? -5.219 -5.594 10.109 1 94.44 159 GLU B C 1
ATOM 2826 O O . GLU B 1 159 ? -5.738 -4.625 10.672 1 94.44 159 GLU B O 1
ATOM 2831 N N . SER B 1 160 ? -4.371 -6.406 10.719 1 96.88 160 SER B N 1
ATOM 2832 C CA . SER B 1 160 ? -3.934 -6.133 12.078 1 96.88 160 SER B CA 1
ATOM 2833 C C . SER B 1 160 ? -3.244 -4.777 12.18 1 96.88 160 SER B C 1
ATOM 2835 O O . SER B 1 160 ? -3.5 -4.012 13.109 1 96.88 160 SER B O 1
ATOM 2837 N N . GLN B 1 161 ? -2.387 -4.531 11.242 1 94.94 161 GLN B N 1
ATOM 2838 C CA . GLN B 1 161 ? -1.692 -3.248 11.219 1 94.94 161 GLN B CA 1
ATOM 2839 C C . GLN B 1 161 ? -2.676 -2.094 11.047 1 94.94 161 GLN B C 1
ATOM 2841 O O . GLN B 1 161 ? -2.568 -1.075 11.734 1 94.94 161 GLN B O 1
ATOM 2846 N N . SER B 1 162 ? -3.594 -2.252 10.141 1 94.56 162 SER B N 1
ATOM 2847 C CA . SER B 1 162 ? -4.594 -1.213 9.906 1 94.56 162 SER B CA 1
ATOM 2848 C C . SER B 1 162 ? -5.387 -0.921 11.18 1 94.56 162 SER B C 1
ATOM 2850 O O . SER B 1 162 ? -5.609 0.24 11.523 1 94.56 162 SER B O 1
ATOM 2852 N N . ILE B 1 163 ? -5.781 -1.929 11.859 1 97.38 163 ILE B N 1
ATOM 2853 C CA . ILE B 1 163 ? -6.566 -1.791 13.078 1 97.38 163 ILE B CA 1
ATOM 2854 C C . ILE B 1 163 ? -5.75 -1.051 14.133 1 97.38 163 ILE B C 1
ATOM 2856 O O . ILE B 1 163 ? -6.242 -0.116 14.773 1 97.38 163 ILE B O 1
ATOM 2860 N N . GLU B 1 164 ? -4.566 -1.454 14.305 1 97.12 164 GLU B N 1
ATOM 2861 C CA . GLU B 1 164 ? -3.691 -0.831 15.297 1 97.12 164 GLU B CA 1
ATOM 2862 C C . GLU B 1 164 ? -3.514 0.658 15.016 1 97.12 164 GLU B C 1
ATOM 2864 O O . GLU B 1 164 ? -3.656 1.486 15.914 1 97.12 164 GLU B O 1
ATOM 2869 N N . LEU B 1 165 ? -3.244 1.014 13.82 1 94.94 165 LEU B N 1
ATOM 2870 C CA . LEU B 1 165 ? -3.004 2.404 13.453 1 94.94 165 LEU B CA 1
ATOM 2871 C C . LEU B 1 165 ? -4.273 3.236 13.617 1 94.94 165 LEU B C 1
ATOM 2873 O O . LEU B 1 165 ? -4.219 4.367 14.109 1 94.94 165 LEU B O 1
ATOM 2877 N N . MET B 1 166 ? -5.383 2.688 13.234 1 96 166 MET B N 1
ATOM 2878 C CA . MET B 1 166 ? -6.645 3.418 13.328 1 96 166 MET B CA 1
ATOM 2879 C C . MET B 1 166 ? -7.035 3.645 14.781 1 96 166 MET B C 1
ATOM 2881 O O . MET B 1 166 ? -7.574 4.695 15.133 1 96 166 MET B O 1
ATOM 2885 N N . GLN B 1 167 ? -6.812 2.633 15.586 1 97.81 167 GLN B N 1
ATOM 2886 C CA . GLN B 1 167 ? -7.086 2.803 17.016 1 97.81 167 GLN B CA 1
ATOM 2887 C C . GLN B 1 167 ? -6.23 3.918 17.609 1 97.81 167 GLN B C 1
ATOM 2889 O O . GLN B 1 167 ? -6.73 4.746 18.375 1 97.81 167 GLN B O 1
ATOM 2894 N N . GLN B 1 168 ? -4.98 3.967 17.234 1 95.88 168 GLN B N 1
ATOM 2895 C CA . GLN B 1 168 ? -4.102 5.031 17.703 1 95.88 168 GLN B CA 1
ATOM 2896 C C . GLN B 1 168 ? -4.555 6.391 17.172 1 95.88 168 GLN B C 1
ATOM 2898 O O . GLN B 1 168 ? -4.508 7.391 17.906 1 95.88 168 GLN B O 1
ATOM 2903 N N . ALA B 1 169 ? -4.957 6.406 15.977 1 95.44 169 ALA B N 1
ATOM 2904 C CA . ALA B 1 169 ? -5.469 7.645 15.391 1 95.44 169 ALA B CA 1
ATOM 2905 C C . ALA B 1 169 ? -6.676 8.164 16.172 1 95.44 169 ALA B C 1
ATOM 2907 O O . ALA B 1 169 ? -6.781 9.359 16.438 1 95.44 169 ALA B O 1
ATOM 2908 N N . LEU B 1 170 ? -7.574 7.266 16.562 1 96.38 170 LEU B N 1
ATOM 2909 C CA . LEU B 1 170 ? -8.75 7.652 17.344 1 96.38 170 LEU B CA 1
ATOM 2910 C C . LEU B 1 170 ? -8.344 8.195 18.703 1 96.38 170 LEU B C 1
ATOM 2912 O O . LEU B 1 170 ? -8.938 9.156 19.203 1 96.38 170 LEU B O 1
ATOM 2916 N N . ASP B 1 171 ? -7.371 7.582 19.281 1 95.12 171 ASP B N 1
ATOM 2917 C CA . ASP B 1 171 ? -6.859 8.062 20.562 1 95.12 171 ASP B CA 1
ATOM 2918 C C . ASP B 1 171 ? -6.324 9.492 20.438 1 95.12 171 ASP B C 1
ATOM 2920 O O . ASP B 1 171 ? -6.582 10.336 21.297 1 95.12 171 ASP B O 1
ATOM 2924 N N . ILE B 1 172 ? -5.613 9.75 19.422 1 92.62 172 ILE B N 1
ATOM 2925 C CA . ILE B 1 172 ? -5.031 11.062 19.203 1 92.62 172 ILE B CA 1
ATOM 2926 C C . ILE B 1 172 ? -6.145 12.094 18.984 1 92.62 172 ILE B C 1
ATOM 2928 O O . ILE B 1 172 ? -6.094 13.195 19.531 1 92.62 172 ILE B O 1
ATOM 2932 N N . LEU B 1 173 ? -7.105 11.695 18.203 1 92.94 173 LEU B N 1
ATOM 2933 C CA . LEU B 1 173 ? -8.211 12.602 17.906 1 92.94 173 LEU B CA 1
ATOM 2934 C C . LEU B 1 173 ? -8.992 12.93 19.172 1 92.94 173 LEU B C 1
ATOM 2936 O O . LEU B 1 173 ? -9.625 13.992 19.266 1 92.94 173 LEU B O 1
ATOM 2940 N N . SER B 1 174 ? -8.961 12.086 20.125 1 91.69 174 SER B N 1
ATOM 2941 C CA . SER B 1 174 ? -9.734 12.258 21.344 1 91.69 174 SER B CA 1
ATOM 2942 C C . SER B 1 174 ? -8.984 13.125 22.359 1 91.69 174 SER B C 1
ATOM 2944 O O . SER B 1 174 ? -9.539 13.523 23.375 1 91.69 174 SER B O 1
ATOM 2946 N N . MET B 1 175 ? -7.734 13.406 22.109 1 88.38 175 MET B N 1
ATOM 2947 C CA . MET B 1 175 ? -6.945 14.25 23 1 88.38 175 MET B CA 1
ATOM 2948 C C . MET B 1 175 ? -7.465 15.688 22.984 1 88.38 175 MET B C 1
ATOM 2950 O O . MET B 1 175 ? -7.926 16.172 21.953 1 88.38 175 MET B O 1
ATOM 2954 N N . PRO B 1 176 ? -7.438 16.312 24.203 1 80.25 176 PRO B N 1
ATOM 2955 C CA . PRO B 1 176 ? -7.902 17.703 24.266 1 80.25 176 PRO B CA 1
ATOM 2956 C C . PRO B 1 176 ? -7.039 18.656 23.438 1 80.25 176 PRO B C 1
ATOM 2958 O O . PRO B 1 176 ? -5.852 18.391 23.234 1 80.25 176 PRO B O 1
ATOM 2961 N N . ALA B 1 177 ? -7.766 19.562 22.859 1 67.69 177 ALA B N 1
ATOM 2962 C CA . ALA B 1 177 ? -7.062 20.578 22.094 1 67.69 177 ALA B CA 1
ATOM 2963 C C . ALA B 1 177 ? -6.043 21.312 22.953 1 67.69 177 ALA B C 1
ATOM 2965 O O . ALA B 1 177 ? -6.258 21.516 24.156 1 67.69 177 ALA B O 1
ATOM 2966 N N . GLU B 1 178 ? -4.809 21.281 22.656 1 61.69 178 GLU B N 1
ATOM 2967 C CA . GLU B 1 178 ? -3.803 22.047 23.391 1 61.69 178 GLU B CA 1
ATOM 2968 C C . GLU B 1 178 ? -4.184 23.516 23.5 1 61.69 178 GLU B C 1
ATOM 2970 O O . GLU B 1 178 ? -4.602 24.125 22.516 1 61.69 178 GLU B O 1
ATOM 2975 N N . ARG B 1 179 ? -4.746 23.969 24.578 1 51.62 179 ARG B N 1
ATOM 2976 C CA . ARG B 1 179 ? -5.031 25.375 24.859 1 51.62 179 ARG B CA 1
ATOM 2977 C C . ARG B 1 179 ? -3.904 26.266 24.375 1 51.62 179 ARG B C 1
ATOM 2979 O O . ARG B 1 179 ? -2.727 25.969 24.562 1 51.62 179 ARG B O 1
ATOM 2986 N N . ALA B 1 180 ? -4.023 26.922 23.219 1 52.19 180 ALA B N 1
ATOM 2987 C CA . ALA B 1 180 ? -3.129 28.031 22.891 1 52.19 180 ALA B CA 1
ATOM 2988 C C . ALA B 1 180 ? -2.686 28.781 24.141 1 52.19 180 ALA B C 1
ATOM 2990 O O . ALA B 1 180 ? -3.504 29.094 25 1 52.19 180 ALA B O 1
ATOM 2991 N N . LYS B 1 181 ? -1.533 28.594 24.703 1 50.88 181 LYS B N 1
ATOM 2992 C CA . LYS B 1 181 ? -1.084 29.484 25.766 1 50.88 181 LYS B CA 1
ATOM 2993 C C . LYS B 1 181 ? -1.437 30.938 25.453 1 50.88 181 LYS B C 1
ATOM 2995 O O . LYS B 1 181 ? -1.108 31.453 24.391 1 50.88 181 LYS B O 1
ATOM 3000 N N . PRO B 1 182 ? -2.275 31.656 26.109 1 47.94 182 PRO B N 1
ATOM 3001 C CA . PRO B 1 182 ? -2.475 33.094 25.875 1 47.94 182 PRO B CA 1
ATOM 3002 C C . PRO B 1 182 ? -1.158 33.844 25.719 1 47.94 182 PRO B C 1
ATOM 3004 O O . PRO B 1 182 ? -0.185 33.562 26.406 1 47.94 182 PRO B O 1
ATOM 3007 N N . ARG B 1 183 ? -0.656 34.281 24.516 1 43.34 183 ARG B N 1
ATOM 3008 C CA . ARG B 1 183 ? 0.412 35.25 24.469 1 43.34 183 ARG B CA 1
ATOM 3009 C C . ARG B 1 183 ? 0.265 36.281 25.594 1 43.34 183 ARG B C 1
ATOM 3011 O O . ARG B 1 183 ? -0.801 36.875 25.766 1 43.34 183 ARG B O 1
ATOM 3018 N N . GLY B 1 184 ? 0.805 36.062 26.734 1 39.22 184 GLY B N 1
ATOM 3019 C CA . GLY B 1 184 ? 0.809 37.188 27.672 1 39.22 184 GLY B CA 1
ATOM 3020 C C . GLY B 1 184 ? 0.922 38.531 27 1 39.22 184 GLY B C 1
ATOM 3021 O O . GLY B 1 184 ? 1.647 38.688 26.016 1 39.22 184 GLY B O 1
ATOM 3022 N N . ALA B 1 185 ? 0.056 39.594 27.359 1 40.69 185 ALA B N 1
ATOM 3023 C CA . ALA B 1 185 ? 0.268 41.031 27.141 1 40.69 185 ALA B CA 1
ATOM 3024 C C . ALA B 1 185 ? 1.622 41.469 27.688 1 40.69 185 ALA B C 1
ATOM 3026 O O . ALA B 1 185 ? 2.029 41.062 28.766 1 40.69 185 ALA B O 1
#

InterPro domains:
  IPR005149 Transcription regulator PadR, N-terminal [PF03551] (7-79)
  IPR018309 Transcription regulator PadR, C-terminal [PF10400] (91-173)
  IPR036388 Winged helix-like DNA-binding domain superfamily [G3DSA:1.10.10.10] (1-86)
  IPR036390 Winged helix DNA-binding domain superfamily [SSF46785] (2-174)

Organism: Burkholderia thailandensis (strain ATCC 700388 / DSM 13276 / CCUG 48851 / CIP 106301 / E264) (NCBI:txid271848)

Foldseek 3Di:
DCPLLLQLVLQVVPKFFLVVSQVCCVPAVVLPPNDDSVRSVVSVVVCVVVVQKDWDFDDDPPDTTIIMHGDPVVVVVSVCVVPDDDDDDDDDDPLVVVLVVCLVDDDPCNLVVLVVVLVVLVVQLVVLVVCCVPPVPDDCPDPSSVVRVVSSVVSNVVSVVSNVVSVVSSVVVPDDDPPPPPPDD/DCLLLLQLVLQVVPKFFLVVSQVCCVPAVVLPPNDDSVRSVVSVVVCVVVVQKDWDFDDDPVDTTIIMHGDPVVVVVSVCVVPDDDDDDDDDDPLVVVLVVCLVDDDPCNLVVLVVVLVVLVVQLVVLVVCCVPPPPDDCPDPSSVVRVVSSVVSNVVSVVSNVVSVVSSVVVPDDDDPPPPPDD

Sequence (370 aa):
MSLPHALLTSLAERPGSGSELTRRFDRSIGYFWHATHQQIYRELARLEDEGWVESTPVEQARGRKRAYRILPAGRKELKRWIAQRDDPKPLRDELMIRLRAEAVVGPTGLADEIRRRLELHRQKLALYREIEARDFTHGMDTKERRLQHLVLHAGILQESQSIELMQQALDILSMPAERAKPRGAMSLPHALLTSLAERPGSGSELTRRFDRSIGYFWHATHQQIYRELARLEDEGWVESTPVEQARGRKRAYRILPAGRKELKRWIAQRDDPKPLRDELMIRLRAEAVVGPTGLADEIRRRLELHRQKLALYREIEARDFTHGMDTKERRLQHLVLHAGILQESQSIELMQQALDILSMPAERAKPRGA